Protein AF-A0A813B1H1-F1 (afdb_monomer_lite)

pLDDT: mean 76.37, std 16.42, range [35.47, 95.38]

Structure (mmCIF, N/CA/C/O backbone):
data_AF-A0A813B1H1-F1
#
_entry.id   AF-A0A813B1H1-F1
#
loop_
_atom_site.group_PDB
_atom_site.id
_atom_site.type_symbol
_atom_site.label_atom_id
_atom_site.label_alt_id
_atom_site.label_comp_id
_atom_site.label_asym_id
_atom_site.label_entity_id
_atom_site.label_seq_id
_atom_site.pdbx_PDB_ins_code
_atom_site.Cartn_x
_atom_site.Cartn_y
_atom_site.Cartn_z
_atom_site.occupancy
_atom_site.B_iso_or_equiv
_atom_site.auth_seq_id
_atom_site.auth_comp_id
_atom_site.auth_asym_id
_atom_site.auth_atom_id
_atom_site.pdbx_PDB_model_num
ATOM 1 N N . MET A 1 1 ? 14.647 -35.088 -33.564 1.00 48.22 1 MET A N 1
ATOM 2 C CA . MET A 1 1 ? 13.874 -34.406 -32.507 1.00 48.22 1 MET A CA 1
ATOM 3 C C . MET A 1 1 ? 12.419 -34.391 -32.937 1.00 48.22 1 MET A C 1
ATOM 5 O O . MET A 1 1 ? 12.088 -33.661 -33.860 1.00 48.22 1 MET A O 1
ATOM 9 N N . GLN A 1 2 ? 11.581 -35.258 -32.369 1.00 57.56 2 GLN A N 1
ATOM 10 C CA . GLN A 1 2 ? 10.130 -35.159 -32.552 1.00 57.56 2 GLN A CA 1
ATOM 11 C C . GLN A 1 2 ? 9.627 -34.031 -31.648 1.00 57.56 2 GLN A C 1
ATOM 13 O O . GLN A 1 2 ? 9.863 -34.068 -30.444 1.00 57.56 2 GLN A O 1
ATOM 18 N N . LEU A 1 3 ? 9.009 -33.009 -32.240 1.00 74.75 3 LEU A N 1
ATOM 19 C CA . LEU A 1 3 ? 8.309 -31.966 -31.496 1.00 74.75 3 LEU A CA 1
ATOM 20 C C . LEU A 1 3 ? 7.002 -32.551 -30.955 1.00 74.75 3 LEU A C 1
ATOM 22 O O . LEU A 1 3 ? 6.263 -33.198 -31.697 1.00 74.75 3 LEU A O 1
ATOM 26 N N . ASP A 1 4 ? 6.742 -32.336 -29.669 1.00 83.06 4 ASP A N 1
ATOM 27 C CA . ASP A 1 4 ? 5.490 -32.726 -29.028 1.00 83.06 4 ASP A CA 1
ATOM 28 C C . ASP A 1 4 ? 4.327 -31.929 -29.659 1.00 83.06 4 ASP A C 1
ATOM 30 O O . ASP A 1 4 ? 4.326 -30.697 -29.575 1.00 83.06 4 ASP A O 1
ATOM 34 N N . PRO A 1 5 ? 3.336 -32.581 -30.300 1.00 81.69 5 PRO A N 1
ATOM 35 C CA . PRO A 1 5 ? 2.227 -31.898 -30.970 1.00 81.69 5 PRO A CA 1
ATOM 36 C C . PRO A 1 5 ? 1.282 -31.173 -29.999 1.00 81.69 5 PRO A C 1
ATOM 38 O O . PRO A 1 5 ? 0.420 -30.407 -30.437 1.00 81.69 5 PRO A O 1
ATOM 41 N N . THR A 1 6 ? 1.412 -31.413 -28.691 1.00 87.31 6 THR A N 1
ATOM 42 C CA . THR A 1 6 ? 0.623 -30.731 -27.658 1.00 87.31 6 THR A CA 1
ATOM 43 C C . THR A 1 6 ? 1.228 -29.388 -27.243 1.00 87.31 6 THR A C 1
ATOM 45 O O . THR A 1 6 ? 0.506 -28.525 -26.737 1.00 87.31 6 THR A O 1
ATOM 48 N N . LEU A 1 7 ? 2.522 -29.167 -27.500 1.00 86.94 7 LEU A N 1
ATOM 49 C CA . LEU A 1 7 ? 3.207 -27.933 -27.142 1.00 86.94 7 LEU A CA 1
ATOM 50 C C . LEU A 1 7 ? 2.905 -26.849 -28.182 1.00 86.94 7 LEU A C 1
ATOM 52 O O . LEU A 1 7 ? 3.334 -26.915 -29.334 1.00 86.94 7 LEU A O 1
ATOM 56 N N . ARG A 1 8 ? 2.162 -25.825 -27.766 1.00 85.19 8 ARG A N 1
ATOM 57 C CA . ARG A 1 8 ? 1.866 -24.647 -28.589 1.00 85.19 8 ARG A CA 1
ATOM 58 C C . ARG A 1 8 ? 2.684 -23.460 -28.109 1.00 85.19 8 ARG A C 1
ATOM 60 O O . ARG A 1 8 ? 2.917 -23.302 -26.914 1.00 85.19 8 ARG A O 1
ATOM 67 N N . LEU A 1 9 ? 3.104 -22.619 -29.048 1.00 85.31 9 LEU A N 1
ATOM 68 C CA . LEU A 1 9 ? 3.851 -21.410 -28.733 1.00 85.31 9 LEU A CA 1
ATOM 69 C C . LEU A 1 9 ? 2.942 -20.393 -28.031 1.00 85.31 9 LEU A C 1
ATOM 71 O O . LEU A 1 9 ? 1.884 -20.033 -28.553 1.00 85.31 9 LEU A O 1
ATOM 75 N N . ASP A 1 10 ? 3.365 -19.917 -26.861 1.00 89.38 10 ASP A N 1
ATOM 76 C CA . ASP A 1 10 ? 2.660 -18.861 -26.139 1.00 89.38 10 ASP A CA 1
ATOM 77 C C . ASP A 1 10 ? 2.986 -17.493 -26.757 1.00 89.38 10 ASP A C 1
ATOM 79 O O . ASP A 1 10 ? 3.953 -16.810 -26.405 1.00 89.38 10 ASP A O 1
ATOM 83 N N . MET A 1 11 ? 2.151 -17.099 -27.719 1.00 90.06 11 MET A N 1
ATOM 84 C CA . MET A 1 11 ? 2.254 -15.805 -28.390 1.00 90.06 11 MET A CA 1
ATOM 85 C C . MET A 1 11 ? 2.062 -14.632 -27.423 1.00 90.06 11 MET A C 1
ATOM 87 O O . MET A 1 11 ? 2.654 -13.573 -27.638 1.00 90.06 11 MET A O 1
ATOM 91 N N . ALA A 1 12 ? 1.247 -14.791 -26.375 1.00 88.06 12 ALA A N 1
ATOM 92 C CA . ALA A 1 12 ? 1.003 -13.729 -25.405 1.00 88.06 12 ALA A CA 1
ATOM 93 C C . ALA A 1 12 ? 2.248 -13.498 -24.546 1.00 88.06 12 ALA A C 1
ATOM 95 O O . ALA A 1 12 ? 2.679 -12.355 -24.378 1.00 88.06 12 ALA A O 1
ATOM 96 N N . TRP A 1 13 ? 2.880 -14.579 -24.082 1.00 87.62 13 TRP A N 1
ATOM 97 C CA . TRP A 1 13 ? 4.150 -14.500 -23.370 1.00 87.62 13 TRP A CA 1
ATOM 98 C C . TRP A 1 13 ? 5.244 -13.875 -24.236 1.00 87.62 13 TRP A C 1
ATOM 100 O O . TRP A 1 13 ? 5.929 -12.967 -23.766 1.00 87.62 13 TRP A O 1
ATOM 110 N N . TYR A 1 14 ? 5.371 -14.300 -25.499 1.00 89.44 14 TYR A N 1
ATOM 111 C CA . TYR A 1 14 ? 6.386 -13.784 -26.421 1.00 89.44 14 TYR A CA 1
ATOM 112 C C . TYR A 1 14 ? 6.225 -12.282 -26.681 1.00 89.44 14 TYR A C 1
ATOM 114 O O . TYR A 1 14 ? 7.181 -11.520 -26.532 1.00 89.44 14 TYR A O 1
ATOM 122 N N . LYS A 1 15 ? 5.009 -11.826 -27.006 1.00 89.38 15 LYS A N 1
ATOM 123 C CA . LYS A 1 15 ? 4.742 -10.398 -27.221 1.00 89.38 15 LYS A CA 1
ATOM 124 C C . LYS A 1 15 ? 5.031 -9.573 -25.967 1.00 89.38 15 LYS A C 1
ATOM 126 O O . LYS A 1 15 ? 5.671 -8.530 -26.066 1.00 89.38 15 LYS A O 1
ATOM 131 N N . LYS A 1 16 ? 4.601 -10.062 -24.799 1.00 85.38 16 LYS A N 1
ATOM 132 C CA . LYS A 1 16 ? 4.768 -9.375 -23.514 1.00 85.38 16 LYS A CA 1
ATOM 133 C C . LYS A 1 16 ? 6.217 -9.288 -23.059 1.00 85.38 16 LYS A C 1
ATOM 135 O O . LYS A 1 16 ? 6.627 -8.234 -22.596 1.00 85.38 16 LYS A O 1
ATOM 140 N N . HIS A 1 17 ? 6.966 -10.381 -23.144 1.00 82.94 17 HIS A N 1
ATOM 141 C CA . HIS A 1 17 ? 8.300 -10.439 -22.557 1.00 82.94 17 HIS A CA 1
ATOM 142 C C . HIS A 1 17 ? 9.391 -10.110 -23.567 1.00 82.94 17 HIS A C 1
ATOM 144 O O . HIS A 1 17 ? 10.355 -9.481 -23.184 1.00 82.94 17 HIS A O 1
ATOM 150 N N . GLN A 1 18 ? 9.274 -10.487 -24.841 1.00 84.75 18 GLN A N 1
ATOM 151 C CA . GLN A 1 18 ? 10.369 -10.306 -25.805 1.00 84.75 18 GLN A CA 1
ATOM 152 C C . GLN A 1 18 ? 10.183 -9.063 -26.678 1.00 84.75 18 GLN A C 1
ATOM 154 O O . GLN A 1 18 ? 11.125 -8.309 -26.891 1.00 84.75 18 GLN A O 1
ATOM 159 N N . VAL A 1 19 ? 8.969 -8.832 -27.186 1.00 88.75 19 VAL A N 1
ATOM 160 C CA . VAL A 1 19 ? 8.722 -7.761 -28.168 1.00 88.75 19 VAL A CA 1
ATOM 161 C C . VAL A 1 19 ? 8.475 -6.414 -27.486 1.00 88.75 19 VAL A C 1
ATOM 163 O O . VAL A 1 19 ? 9.112 -5.421 -27.836 1.00 88.75 19 VAL A O 1
ATOM 166 N N . HIS A 1 20 ? 7.566 -6.373 -26.507 1.00 86.94 20 HIS A N 1
ATOM 167 C CA . HIS A 1 20 ? 7.132 -5.130 -25.862 1.00 86.94 20 HIS A CA 1
ATOM 168 C C . HIS A 1 20 ? 8.276 -4.357 -25.180 1.00 86.94 20 HIS A C 1
ATOM 170 O O . HIS A 1 20 ? 8.419 -3.181 -25.516 1.00 86.94 20 HIS A O 1
ATOM 176 N N . PRO A 1 21 ? 9.158 -4.961 -24.350 1.00 83.94 21 PRO A N 1
ATOM 177 C CA . PRO A 1 21 ? 10.202 -4.202 -23.649 1.00 83.94 21 PRO A CA 1
ATOM 178 C C . PRO A 1 21 ? 11.198 -3.533 -24.601 1.00 83.94 21 PRO A C 1
ATOM 180 O O . PRO A 1 21 ? 11.654 -2.416 -24.365 1.00 83.94 21 PRO A O 1
ATOM 183 N N . ILE A 1 22 ? 11.505 -4.186 -25.728 1.00 84.12 22 ILE A N 1
ATOM 184 C CA . ILE A 1 22 ? 12.425 -3.643 -26.732 1.00 84.12 22 ILE A CA 1
ATOM 185 C C . ILE A 1 22 ? 11.808 -2.417 -27.410 1.00 84.12 22 ILE A C 1
ATOM 187 O O . ILE A 1 22 ? 12.469 -1.384 -27.519 1.00 84.12 22 ILE A O 1
ATOM 191 N N . ILE A 1 23 ? 10.550 -2.522 -27.850 1.00 87.56 23 ILE A N 1
ATOM 192 C CA . ILE A 1 23 ? 9.843 -1.426 -28.525 1.00 87.56 23 ILE A CA 1
ATOM 193 C C . ILE A 1 23 ? 9.596 -0.269 -27.552 1.00 87.56 23 ILE A C 1
ATOM 195 O O . ILE A 1 23 ? 9.845 0.880 -27.909 1.00 87.56 23 ILE A O 1
ATOM 199 N N . ALA A 1 24 ? 9.165 -0.567 -26.323 1.00 84.50 24 ALA A N 1
ATOM 200 C CA . ALA A 1 24 ? 8.929 0.425 -25.278 1.00 84.50 24 ALA A CA 1
ATOM 201 C C . ALA A 1 24 ? 10.190 1.232 -24.961 1.00 84.50 24 ALA A C 1
ATOM 203 O O . ALA A 1 24 ? 10.125 2.453 -24.895 1.00 84.50 24 ALA A O 1
ATOM 204 N N . ARG A 1 25 ? 11.353 0.581 -24.875 1.00 79.88 25 ARG A N 1
ATOM 205 C CA . ARG A 1 25 ? 12.631 1.268 -24.652 1.00 79.88 25 ARG A CA 1
ATOM 206 C C . ARG A 1 25 ? 13.037 2.184 -25.808 1.00 79.88 25 ARG A C 1
ATOM 208 O O . ARG A 1 25 ? 13.549 3.270 -25.569 1.00 79.88 25 ARG A O 1
ATOM 215 N N . ILE A 1 26 ? 12.858 1.743 -27.055 1.00 84.19 26 ILE A N 1
ATOM 216 C CA . ILE A 1 26 ? 13.241 2.541 -28.233 1.00 84.19 26 ILE A CA 1
ATOM 217 C C . ILE A 1 26 ? 12.321 3.753 -28.377 1.00 84.19 26 ILE A C 1
ATOM 219 O O . ILE A 1 26 ? 12.781 4.842 -28.711 1.00 84.19 26 ILE A O 1
ATOM 223 N N . LEU A 1 27 ? 11.026 3.553 -28.142 1.00 84.50 27 LEU A N 1
ATOM 224 C CA . LEU A 1 27 ? 10.025 4.593 -28.328 1.00 84.50 27 LEU A CA 1
ATOM 225 C C . LEU A 1 27 ? 9.849 5.485 -27.101 1.00 84.50 27 LEU A C 1
ATOM 227 O O . LEU A 1 27 ? 9.410 6.605 -27.283 1.00 84.50 27 LEU A O 1
ATOM 231 N N . GLY A 1 28 ? 10.245 5.068 -25.895 1.00 77.06 28 GLY A N 1
ATOM 232 C CA . GLY A 1 28 ? 10.005 5.817 -24.652 1.00 77.06 28 GLY A CA 1
ATOM 233 C C . GLY A 1 28 ? 10.588 7.236 -24.609 1.00 77.06 28 GLY A C 1
ATOM 234 O O . GLY A 1 28 ? 10.130 8.056 -23.826 1.00 77.06 28 GLY A O 1
ATOM 235 N N . VAL A 1 29 ? 11.552 7.561 -25.477 1.00 77.94 29 VAL A N 1
ATOM 236 C CA . VAL A 1 29 ? 12.093 8.927 -25.634 1.00 77.94 29 VAL A CA 1
ATOM 237 C C . VAL A 1 29 ? 11.241 9.831 -26.539 1.00 77.94 29 VAL A C 1
ATOM 239 O O . VAL A 1 29 ? 11.532 11.017 -26.671 1.00 77.94 29 VAL A O 1
ATOM 242 N N . VAL A 1 30 ? 10.225 9.282 -27.207 1.00 82.69 30 VAL A N 1
ATOM 243 C CA . VAL A 1 30 ? 9.371 9.981 -28.172 1.00 82.69 30 VAL A CA 1
ATOM 244 C C . VAL A 1 30 ? 8.082 10.428 -27.489 1.00 82.69 30 VAL A C 1
ATOM 246 O O . VAL A 1 30 ? 7.296 9.609 -27.005 1.00 82.69 30 VAL A O 1
ATOM 249 N N . GLU A 1 31 ? 7.832 11.737 -27.505 1.00 79.81 31 GLU A N 1
ATOM 250 C CA . GLU A 1 31 ? 6.604 12.338 -26.981 1.00 79.81 31 GLU A CA 1
ATOM 251 C C . GLU A 1 31 ? 5.343 11.708 -27.594 1.00 79.81 31 GLU A C 1
ATOM 253 O O . GLU A 1 31 ? 5.270 11.419 -28.790 1.00 79.81 31 GLU A O 1
ATOM 258 N N . GLY A 1 32 ? 4.324 11.484 -26.762 1.00 78.00 32 GLY A N 1
ATOM 259 C CA . GLY A 1 32 ? 3.058 10.880 -27.188 1.00 78.00 32 GLY A CA 1
ATOM 260 C C . GLY A 1 32 ? 3.093 9.357 -27.352 1.00 78.00 32 GLY A C 1
ATOM 261 O O . GLY A 1 32 ? 2.071 8.760 -27.701 1.00 78.00 32 GLY A O 1
ATOM 262 N N . THR A 1 33 ? 4.222 8.704 -27.064 1.00 81.50 33 THR A N 1
ATOM 263 C CA . THR A 1 33 ? 4.273 7.248 -26.907 1.00 81.50 33 THR A CA 1
ATOM 264 C C . THR A 1 33 ? 4.243 6.870 -25.430 1.00 81.50 33 THR A C 1
ATOM 266 O O . THR A 1 33 ? 4.896 7.487 -24.598 1.00 81.50 33 THR A O 1
ATOM 269 N N . SER A 1 34 ? 3.440 5.862 -25.089 1.00 82.62 34 SER A N 1
ATOM 270 C CA . SER A 1 34 ? 3.388 5.296 -23.742 1.00 82.62 34 SER A CA 1
ATOM 271 C C . SER A 1 34 ? 3.444 3.770 -23.819 1.00 82.62 34 SER A C 1
ATOM 273 O O . SER A 1 34 ? 2.936 3.187 -24.786 1.00 82.62 34 SER A O 1
ATOM 275 N N . PRO A 1 35 ? 4.007 3.077 -22.816 1.00 82.00 35 PRO A N 1
ATOM 276 C CA . PRO A 1 35 ? 4.037 1.613 -22.792 1.00 82.00 35 PRO A CA 1
ATOM 277 C C . PRO A 1 35 ? 2.648 0.970 -22.894 1.00 82.00 35 PRO A C 1
ATOM 279 O O . PRO A 1 35 ? 2.505 -0.084 -23.518 1.00 82.00 35 PRO A O 1
ATOM 282 N N . GLY A 1 36 ? 1.614 1.635 -22.363 1.00 85.75 36 GLY A N 1
ATOM 283 C CA . GLY A 1 36 ? 0.213 1.252 -22.551 1.00 85.75 36 GLY A CA 1
ATOM 284 C C . GLY A 1 36 ? -0.229 1.348 -24.014 1.00 85.75 36 GLY A C 1
ATOM 285 O O . GLY A 1 36 ? -0.769 0.384 -24.550 1.00 85.75 36 GLY A O 1
ATOM 286 N N . ARG A 1 37 ? 0.085 2.453 -24.703 1.00 86.50 37 ARG A N 1
ATOM 287 C CA . ARG A 1 37 ? -0.230 2.626 -26.131 1.00 86.50 37 ARG A CA 1
ATOM 288 C C . ARG A 1 37 ? 0.491 1.608 -27.015 1.00 86.50 37 ARG A C 1
ATOM 290 O O . ARG A 1 37 ? -0.084 1.090 -27.966 1.00 86.50 37 ARG A O 1
ATOM 297 N N . ILE A 1 38 ? 1.738 1.283 -26.684 1.00 88.44 38 ILE A N 1
ATOM 298 C CA . ILE A 1 38 ? 2.515 0.250 -27.383 1.00 88.44 38 ILE A CA 1
ATOM 299 C C . ILE A 1 38 ? 1.881 -1.133 -27.171 1.00 88.44 38 ILE A C 1
ATOM 301 O O . ILE A 1 38 ? 1.792 -1.917 -28.116 1.00 88.44 38 ILE A O 1
ATOM 305 N N . ALA A 1 39 ? 1.387 -1.428 -25.965 1.00 88.94 39 ALA A N 1
ATOM 306 C CA . ALA A 1 39 ? 0.671 -2.670 -25.685 1.00 88.94 39 ALA A CA 1
ATOM 307 C C . ALA A 1 39 ? -0.645 -2.779 -26.476 1.00 88.94 39 ALA A C 1
ATOM 309 O O . ALA A 1 39 ? -0.909 -3.840 -27.046 1.00 88.94 39 ALA A O 1
ATOM 310 N N . GLU A 1 40 ? -1.411 -1.689 -26.601 1.00 89.94 40 GLU A N 1
ATOM 311 C CA . GLU A 1 40 ? -2.600 -1.644 -27.471 1.00 89.94 40 GLU A CA 1
ATOM 312 C C . GLU A 1 40 ? -2.243 -1.996 -28.918 1.00 89.94 40 GLU A C 1
ATOM 314 O O . GLU A 1 40 ? -2.888 -2.850 -29.527 1.00 89.94 40 GLU A O 1
ATOM 319 N N . CYS A 1 41 ? -1.168 -1.405 -29.450 1.00 89.00 41 CYS A N 1
ATOM 320 C CA . CYS A 1 41 ? -0.686 -1.681 -30.805 1.00 89.00 41 CYS A CA 1
ATOM 321 C C . CYS A 1 41 ? -0.261 -3.148 -31.009 1.00 89.00 41 CYS A C 1
ATOM 323 O O . CYS A 1 41 ? -0.358 -3.667 -32.120 1.00 89.00 41 CYS A O 1
ATOM 325 N N . LEU A 1 42 ? 0.183 -3.842 -29.955 1.00 88.88 42 LEU A N 1
ATOM 326 C CA . LEU A 1 42 ? 0.530 -5.271 -29.995 1.00 88.88 42 LEU A CA 1
ATOM 327 C C . LEU A 1 42 ? -0.685 -6.203 -29.793 1.00 88.88 42 LEU A C 1
ATOM 329 O O . LEU A 1 42 ? -0.548 -7.433 -29.903 1.00 88.88 42 LEU A O 1
ATOM 333 N N . GLY A 1 43 ? -1.869 -5.633 -29.541 1.00 88.25 43 GLY A N 1
ATOM 334 C CA . GLY A 1 43 ? -3.114 -6.348 -29.258 1.00 88.25 43 GLY A CA 1
ATOM 335 C C . GLY A 1 43 ? -3.178 -6.912 -27.837 1.00 88.25 43 GLY A C 1
ATOM 336 O O . GLY A 1 43 ? -3.722 -7.995 -27.633 1.00 88.25 43 GLY A O 1
ATOM 337 N N . MET A 1 44 ? -2.556 -6.228 -26.876 1.00 87.25 44 MET A N 1
ATOM 338 C CA . MET A 1 44 ? -2.505 -6.590 -25.458 1.00 87.25 44 MET A CA 1
ATOM 339 C C . MET A 1 44 ? -3.259 -5.557 -24.609 1.00 87.25 44 MET A C 1
ATOM 341 O O . MET A 1 44 ? -3.534 -4.450 -25.064 1.00 87.25 44 MET A O 1
ATOM 345 N N . ASP A 1 45 ? -3.597 -5.914 -23.369 1.00 84.88 45 ASP A N 1
ATOM 346 C CA . ASP A 1 45 ? -4.336 -5.026 -22.466 1.00 84.88 45 ASP A CA 1
ATOM 347 C C . ASP A 1 45 ? -3.461 -3.866 -21.966 1.00 84.88 45 ASP A C 1
ATOM 349 O O . ASP A 1 45 ? -2.558 -4.068 -21.149 1.00 84.88 45 ASP A O 1
ATOM 353 N N . ALA A 1 46 ? -3.764 -2.651 -22.427 1.00 83.12 46 ALA A N 1
ATOM 354 C CA . ALA A 1 46 ? -3.054 -1.415 -22.102 1.00 83.12 46 ALA A CA 1
ATOM 355 C C . ALA A 1 46 ? -2.907 -1.182 -20.593 1.00 83.12 46 ALA A C 1
ATOM 357 O O . ALA A 1 46 ? -1.854 -0.733 -20.130 1.00 83.12 46 ALA A O 1
ATOM 358 N N . ALA A 1 47 ? -3.945 -1.521 -19.820 1.00 79.69 47 ALA A N 1
ATOM 359 C CA . ALA A 1 47 ? -3.996 -1.259 -18.385 1.00 79.69 47 ALA A CA 1
ATOM 360 C C . ALA A 1 47 ? -2.884 -2.001 -17.631 1.00 79.69 47 ALA A C 1
ATOM 362 O O . ALA A 1 47 ? -2.299 -1.467 -16.689 1.00 79.69 47 ALA A O 1
ATOM 363 N N . THR A 1 48 ? -2.534 -3.204 -18.094 1.00 73.50 48 THR A N 1
ATOM 364 C CA . THR A 1 48 ? -1.484 -4.024 -17.475 1.00 73.50 48 THR A CA 1
ATOM 365 C C . THR A 1 48 ? -0.070 -3.486 -17.701 1.00 73.50 48 THR A C 1
ATOM 367 O O . THR A 1 48 ? 0.827 -3.830 -16.936 1.00 73.50 48 THR A O 1
ATOM 370 N N . PHE A 1 49 ? 0.135 -2.627 -18.707 1.00 73.50 49 PHE A N 1
ATOM 371 C CA . PHE A 1 49 ? 1.440 -2.034 -19.039 1.00 73.50 49 PHE A CA 1
ATOM 372 C C . PHE A 1 49 ? 1.576 -0.589 -18.565 1.00 73.50 49 PHE A C 1
ATOM 374 O O . PHE A 1 49 ? 2.691 -0.129 -18.347 1.00 73.50 49 PHE A O 1
ATOM 381 N N . ALA A 1 50 ? 0.461 0.110 -18.343 1.00 65.69 50 ALA A N 1
ATOM 382 C CA . ALA A 1 50 ? 0.463 1.445 -17.752 1.00 65.69 50 ALA A CA 1
ATOM 383 C C . ALA A 1 50 ? 0.908 1.441 -16.274 1.00 65.69 50 ALA A C 1
ATOM 385 O O . ALA A 1 50 ? 1.544 2.387 -15.822 1.00 65.69 50 ALA A O 1
ATOM 386 N N . GLN A 1 51 ? 0.611 0.371 -15.525 1.00 53.22 51 GLN A N 1
ATOM 387 C CA . GLN A 1 51 ? 0.955 0.265 -14.097 1.00 53.22 51 GLN A CA 1
ATOM 388 C C . GLN A 1 51 ? 2.437 -0.032 -13.832 1.00 53.22 51 GLN A C 1
ATOM 390 O O . GLN A 1 51 ? 2.956 0.358 -12.792 1.00 53.22 51 GLN A O 1
ATOM 395 N N . VAL A 1 52 ? 3.121 -0.711 -14.758 1.00 51.47 52 VAL A N 1
ATOM 396 C CA . VAL A 1 52 ? 4.536 -1.102 -14.597 1.00 51.47 52 VAL A CA 1
ATOM 397 C C . VAL A 1 52 ? 5.452 0.128 -14.586 1.00 51.47 52 VAL A C 1
ATOM 399 O O . VAL A 1 52 ? 6.410 0.182 -13.826 1.00 51.47 52 VAL A O 1
ATOM 402 N N . VAL A 1 53 ? 5.081 1.162 -15.343 1.00 49.84 53 VAL A N 1
ATOM 403 C CA . VAL A 1 53 ? 5.825 2.423 -15.463 1.00 49.84 53 VAL A CA 1
ATOM 404 C C . VAL A 1 53 ? 5.864 3.215 -14.156 1.00 49.84 53 VAL A C 1
ATOM 406 O O . VAL A 1 53 ? 6.901 3.772 -13.809 1.00 49.84 53 VAL A O 1
ATOM 409 N N . GLN A 1 54 ? 4.775 3.202 -13.377 1.00 44.09 54 GLN A N 1
ATOM 410 C CA . GLN A 1 54 ? 4.679 3.970 -12.125 1.00 44.09 54 GLN A CA 1
ATOM 411 C C . GLN A 1 54 ? 5.688 3.535 -11.049 1.00 44.09 54 GLN A C 1
ATOM 413 O O . GLN A 1 54 ? 5.859 4.239 -10.057 1.00 44.09 54 GLN A O 1
ATOM 418 N N . HIS A 1 55 ? 6.329 2.376 -11.221 1.00 44.53 55 HIS A N 1
ATOM 419 C CA . HIS A 1 55 ? 7.327 1.842 -10.299 1.00 44.53 55 HIS A CA 1
ATOM 420 C C . HIS A 1 55 ? 8.770 1.914 -10.831 1.00 44.53 55 HIS A C 1
ATOM 422 O O . HIS A 1 55 ? 9.686 1.660 -10.051 1.00 44.53 55 HIS A O 1
ATOM 428 N N . GLU A 1 56 ? 8.9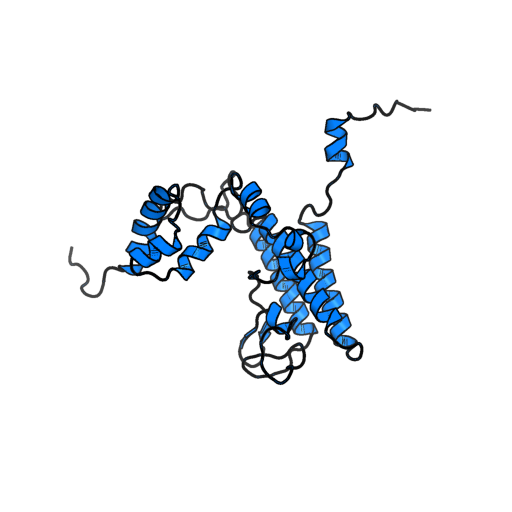89 2.208 -12.120 1.00 44.38 56 GLU A N 1
ATOM 429 C CA . GLU A 1 56 ? 10.271 1.940 -12.800 1.00 44.38 56 GLU A CA 1
ATOM 430 C C . GLU A 1 56 ? 10.940 3.166 -13.455 1.00 44.38 56 GLU A C 1
ATOM 432 O O . GLU A 1 56 ? 12.125 3.093 -13.787 1.00 44.38 56 GLU A O 1
ATOM 437 N N . GLU A 1 57 ? 10.257 4.304 -13.621 1.00 41.38 57 GLU A N 1
ATOM 438 C CA . GLU A 1 57 ? 10.865 5.479 -14.263 1.00 41.38 57 GLU A CA 1
ATOM 439 C C . GLU A 1 57 ? 11.672 6.351 -13.284 1.00 41.38 57 GLU A C 1
ATOM 441 O O . GLU A 1 57 ? 11.156 7.183 -12.548 1.00 41.38 57 GLU A O 1
ATOM 446 N N . GLY A 1 58 ? 12.986 6.110 -13.321 1.00 38.56 58 GLY A N 1
ATOM 447 C CA . GLY A 1 58 ? 14.110 6.979 -12.966 1.00 38.56 58 GLY A CA 1
ATOM 448 C C . GLY A 1 58 ? 13.830 8.342 -12.318 1.00 38.56 58 GLY A C 1
ATOM 449 O O . GLY A 1 58 ? 13.336 9.287 -12.931 1.00 38.56 58 GLY A O 1
ATOM 450 N N . GLU A 1 59 ? 14.388 8.474 -11.120 1.00 42.53 59 GLU A N 1
ATOM 451 C CA . GLU A 1 59 ? 14.388 9.603 -10.181 1.00 42.53 59 GLU A CA 1
ATOM 452 C C . GLU A 1 59 ? 14.914 10.958 -10.728 1.00 42.53 59 GLU A C 1
ATOM 454 O O . GLU A 1 59 ? 14.969 11.943 -9.995 1.00 42.53 59 GLU A O 1
ATOM 459 N N . GLY A 1 60 ? 15.310 11.045 -12.003 1.00 35.47 60 GLY A N 1
ATOM 460 C CA . GLY A 1 60 ? 15.937 12.235 -12.595 1.00 35.47 60 GLY A CA 1
ATOM 461 C C . GLY A 1 60 ? 14.979 13.213 -13.283 1.00 35.47 60 GLY A C 1
ATOM 462 O O . GLY A 1 60 ? 15.181 14.422 -13.186 1.00 35.47 60 GLY A O 1
ATOM 463 N N . LEU A 1 61 ? 13.937 12.716 -13.961 1.00 40.03 61 LEU A N 1
ATOM 464 C CA . LEU A 1 61 ? 12.909 13.560 -14.597 1.00 40.03 61 LEU A CA 1
ATOM 465 C C . LEU A 1 61 ? 11.590 13.555 -13.812 1.00 40.03 61 LEU A C 1
ATOM 467 O O . LEU A 1 61 ? 10.888 14.565 -13.801 1.00 40.03 61 LEU A O 1
ATOM 471 N N . ASP A 1 62 ? 11.287 12.465 -13.102 1.00 45.22 62 ASP A N 1
ATOM 472 C CA . ASP A 1 62 ? 10.033 12.321 -12.357 1.00 45.22 62 ASP A CA 1
ATOM 473 C C . ASP A 1 62 ? 10.012 13.153 -11.062 1.00 45.22 62 ASP A C 1
ATOM 475 O O . ASP A 1 62 ? 8.953 13.566 -10.610 1.00 45.22 62 ASP A O 1
ATOM 479 N N . PHE A 1 63 ? 11.164 13.529 -10.489 1.00 42.16 63 PHE A N 1
ATOM 480 C CA . PHE A 1 63 ? 11.177 14.449 -9.340 1.00 42.16 63 PHE A CA 1
ATOM 481 C C . PHE A 1 63 ? 10.616 15.833 -9.704 1.00 42.16 63 PHE A C 1
ATOM 483 O O . PHE A 1 63 ? 9.868 16.422 -8.930 1.00 42.16 63 PHE A O 1
ATOM 490 N N . LEU A 1 64 ? 10.948 16.352 -10.889 1.00 38.56 64 LEU A N 1
ATOM 491 C CA . LEU A 1 64 ? 10.413 17.625 -11.377 1.00 38.56 64 LEU A CA 1
ATOM 492 C C . LEU A 1 64 ? 9.029 17.435 -12.009 1.00 38.56 64 LEU A C 1
ATOM 494 O O . LEU A 1 64 ? 8.145 18.238 -11.733 1.00 38.56 64 LEU A O 1
ATOM 498 N N . SER A 1 65 ? 8.799 16.352 -12.761 1.00 43.22 65 SER A N 1
ATOM 499 C CA . SER A 1 65 ? 7.494 16.063 -13.377 1.00 43.22 65 SER A CA 1
ATOM 500 C C . SER A 1 65 ? 6.404 15.778 -12.340 1.00 43.22 65 SER A C 1
ATOM 502 O O . SER A 1 65 ? 5.327 16.349 -12.432 1.00 43.22 65 SER A O 1
ATOM 504 N N . GLN A 1 66 ? 6.680 15.014 -11.279 1.00 46.31 66 GLN A N 1
ATOM 505 C CA . GLN A 1 66 ? 5.729 14.768 -10.188 1.00 46.31 66 GLN A CA 1
ATOM 506 C C . GLN A 1 66 ? 5.425 16.031 -9.364 1.00 46.31 66 GLN A C 1
ATOM 508 O O . GLN A 1 66 ? 4.356 16.113 -8.767 1.00 46.31 66 GLN A O 1
ATOM 513 N N . TYR A 1 67 ? 6.316 17.029 -9.340 1.00 47.38 67 TYR A N 1
ATOM 514 C CA . TYR A 1 67 ? 6.036 18.347 -8.751 1.00 47.38 67 TYR A CA 1
ATOM 515 C C . TYR A 1 67 ? 5.344 19.316 -9.724 1.00 47.38 67 TYR A C 1
ATOM 517 O O . TYR A 1 67 ? 4.659 20.227 -9.266 1.00 47.38 67 TYR A O 1
ATOM 525 N N . MET A 1 68 ? 5.517 19.136 -11.037 1.00 42.41 68 MET A N 1
ATOM 526 C CA . MET A 1 68 ? 4.915 19.978 -12.079 1.00 42.41 68 MET A CA 1
ATOM 527 C C . MET A 1 68 ? 3.503 19.505 -12.476 1.00 42.41 68 MET A C 1
ATOM 529 O O . MET A 1 68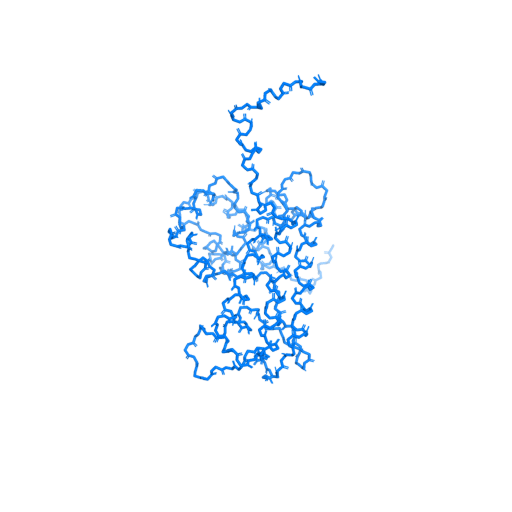 ? 2.660 20.351 -12.758 1.00 42.41 68 MET A O 1
ATOM 533 N N . ASP A 1 69 ? 3.226 18.194 -12.428 1.00 47.25 69 ASP A N 1
ATOM 534 C CA . ASP A 1 69 ? 1.901 17.579 -12.653 1.00 47.25 69 ASP A CA 1
ATOM 535 C C . ASP A 1 69 ? 1.075 17.409 -11.366 1.00 47.25 69 ASP A C 1
ATOM 537 O O . ASP A 1 69 ? -0.126 17.121 -11.419 1.00 47.25 69 ASP A O 1
ATOM 541 N N . ALA A 1 70 ? 1.679 17.579 -10.185 1.00 55.47 70 ALA A N 1
ATOM 542 C CA . ALA A 1 70 ? 0.907 17.666 -8.955 1.00 55.47 70 ALA A CA 1
ATOM 543 C C . ALA A 1 70 ? 0.152 18.996 -8.941 1.00 55.47 70 ALA A C 1
ATOM 545 O O . ALA A 1 70 ? 0.761 20.061 -8.848 1.00 55.47 70 ALA A O 1
ATOM 546 N N . ASP A 1 71 ? -1.183 18.927 -8.963 1.00 64.12 71 ASP A N 1
ATOM 547 C CA . ASP A 1 71 ? -2.033 20.027 -8.505 1.00 64.12 71 ASP A CA 1
ATOM 548 C C . ASP A 1 71 ? -1.413 20.577 -7.206 1.00 64.12 71 ASP A C 1
ATOM 550 O O . ASP A 1 71 ? -1.285 19.813 -6.241 1.00 64.12 71 ASP A O 1
ATOM 554 N N . PRO A 1 72 ? -0.988 21.855 -7.146 1.00 73.38 72 PRO A N 1
ATOM 555 C CA . PRO A 1 72 ? -0.391 22.427 -5.944 1.00 73.38 72 PRO A CA 1
ATOM 556 C C . PRO A 1 72 ? -1.270 22.205 -4.711 1.00 73.38 72 PRO A C 1
ATOM 558 O O . PRO A 1 72 ? -0.763 22.057 -3.600 1.00 73.38 72 PRO A O 1
ATOM 561 N N . ASN A 1 73 ? -2.588 22.087 -4.898 1.00 75.94 73 ASN A N 1
ATOM 562 C CA . ASN A 1 73 ? -3.511 21.757 -3.823 1.00 75.94 73 ASN A CA 1
ATOM 563 C C . ASN A 1 73 ? -3.305 20.342 -3.266 1.00 75.94 73 ASN A C 1
ATOM 565 O O . ASN A 1 73 ? -3.473 20.153 -2.068 1.00 75.94 73 ASN A O 1
ATOM 569 N N . ALA A 1 74 ? -2.868 19.357 -4.054 1.00 74.81 74 ALA A N 1
ATOM 570 C CA . ALA A 1 74 ? -2.537 18.008 -3.580 1.00 74.81 74 ALA A CA 1
ATOM 571 C C . ALA A 1 74 ? -1.279 17.970 -2.682 1.00 74.81 74 ALA A C 1
ATOM 573 O O . ALA A 1 74 ? -1.086 17.033 -1.894 1.00 74.81 74 ALA A O 1
ATOM 574 N N . LEU A 1 75 ? -0.425 19.001 -2.731 1.00 74.00 75 LEU A N 1
ATOM 575 C CA . LEU A 1 75 ? 0.661 19.160 -1.760 1.00 74.00 75 LEU A CA 1
ATOM 576 C C . LEU A 1 75 ? 0.128 19.556 -0.378 1.00 74.00 75 LEU A C 1
ATOM 578 O O . LEU A 1 75 ? 0.682 19.108 0.626 1.00 74.00 75 LEU A O 1
ATOM 582 N N . PHE A 1 76 ? -0.961 20.318 -0.302 1.00 75.19 76 PHE A N 1
ATOM 583 C CA . PHE A 1 76 ? -1.515 20.805 0.966 1.00 75.19 76 PHE A CA 1
ATOM 584 C C . PHE A 1 76 ? -2.694 19.967 1.477 1.00 75.19 76 PHE A C 1
ATOM 586 O O . PHE A 1 76 ? -2.853 19.799 2.686 1.00 75.19 76 PHE A O 1
ATOM 593 N N . ASP A 1 77 ? -3.476 19.380 0.575 1.00 81.00 77 ASP A N 1
ATOM 594 C CA . ASP A 1 77 ? -4.658 18.585 0.879 1.00 81.00 77 ASP A CA 1
ATOM 595 C C . ASP A 1 77 ? -4.391 17.089 0.669 1.00 81.00 77 ASP A C 1
ATOM 597 O O . ASP A 1 77 ? -4.243 16.585 -0.449 1.00 81.00 77 ASP A O 1
ATOM 601 N N . ARG A 1 78 ? -4.367 16.350 1.783 1.00 81.88 78 ARG A N 1
ATOM 602 C CA . ARG A 1 78 ? -4.176 14.893 1.791 1.00 81.88 78 ARG A CA 1
ATOM 603 C C . ARG A 1 78 ? -5.318 14.154 1.094 1.00 81.88 78 ARG A C 1
ATOM 605 O O . ARG A 1 78 ? -5.075 13.092 0.526 1.00 81.88 78 ARG A O 1
ATOM 612 N N . SER A 1 79 ? -6.535 14.693 1.124 1.00 80.94 79 SER A N 1
ATOM 613 C CA . SER A 1 79 ? -7.696 14.061 0.499 1.00 80.94 79 SER A CA 1
ATOM 614 C C . SER A 1 79 ? -7.583 14.078 -1.028 1.00 80.94 79 SER A C 1
ATOM 616 O O . SER A 1 79 ? -7.838 13.059 -1.670 1.00 80.94 79 SER A O 1
ATOM 618 N N . LEU A 1 80 ? -7.098 15.189 -1.597 1.00 81.25 80 LEU A N 1
ATOM 619 C CA . LEU A 1 80 ? -6.780 15.311 -3.020 1.00 81.25 80 LEU A CA 1
ATOM 620 C C . LEU A 1 80 ? -5.561 14.464 -3.385 1.00 81.25 80 LEU A C 1
ATOM 622 O O . LEU A 1 80 ? -5.623 13.703 -4.350 1.00 81.25 80 LEU A O 1
ATOM 626 N N . ARG A 1 81 ? -4.501 14.511 -2.565 1.00 83.81 81 ARG A N 1
ATOM 627 C CA . ARG A 1 81 ? -3.280 13.712 -2.760 1.00 83.81 81 ARG A CA 1
ATOM 628 C C . ARG A 1 81 ? -3.559 12.220 -2.908 1.00 83.81 81 ARG A C 1
ATOM 630 O O . ARG A 1 81 ? -2.943 11.552 -3.730 1.00 83.81 81 ARG A O 1
ATOM 637 N N . TYR A 1 82 ? -4.467 11.694 -2.090 1.00 85.44 82 TYR A N 1
ATOM 638 C CA . TYR A 1 82 ? -4.751 10.264 -2.016 1.00 85.44 82 TYR A CA 1
ATOM 639 C C . TYR A 1 82 ? -6.036 9.840 -2.733 1.00 85.44 82 TYR A C 1
ATOM 641 O O . TYR A 1 82 ? -6.471 8.697 -2.586 1.00 85.44 82 TYR A O 1
ATOM 649 N N . LYS A 1 83 ? -6.645 10.722 -3.533 1.00 82.19 83 LYS A N 1
ATOM 650 C CA . LYS A 1 83 ? -7.907 10.442 -4.233 1.00 82.19 83 LYS A CA 1
ATOM 651 C C . LYS A 1 83 ? -7.796 9.266 -5.208 1.00 82.19 83 LYS A C 1
ATOM 653 O O . LYS A 1 83 ? -8.686 8.420 -5.248 1.00 82.19 83 LYS A O 1
ATOM 658 N N . SER A 1 84 ? -6.709 9.216 -5.976 1.00 78.75 84 SER A N 1
ATOM 659 C CA . SER A 1 84 ? -6.405 8.178 -6.973 1.00 78.75 84 SER A CA 1
ATOM 660 C C . SER A 1 84 ? -5.330 7.188 -6.507 1.00 78.75 84 SER A C 1
ATOM 662 O O . SER A 1 84 ? -4.840 6.396 -7.307 1.00 78.75 84 SER A O 1
ATOM 664 N N . PHE A 1 85 ? -4.955 7.212 -5.224 1.00 84.50 85 PHE A N 1
ATOM 665 C CA . PHE A 1 85 ? -3.908 6.338 -4.703 1.00 84.50 85 PHE A CA 1
ATOM 666 C C . PHE A 1 85 ? -4.407 4.894 -4.567 1.00 84.50 85 PHE A C 1
ATOM 668 O O . PHE A 1 85 ? -5.369 4.622 -3.845 1.00 84.50 85 PHE A O 1
ATOM 675 N N . SER A 1 86 ? -3.731 3.961 -5.237 1.00 82.25 86 SER A N 1
ATOM 676 C CA . SER A 1 86 ? -3.970 2.524 -5.109 1.00 82.25 86 SER A CA 1
ATOM 677 C C . SER A 1 86 ? -2.980 1.913 -4.123 1.00 82.25 86 SER A C 1
ATOM 679 O O . SER A 1 86 ? -1.789 1.844 -4.411 1.00 82.25 86 SER A O 1
ATOM 681 N N . SER A 1 87 ? -3.477 1.446 -2.978 1.00 87.94 87 SER A N 1
ATOM 682 C CA . SER A 1 87 ? -2.630 0.782 -1.983 1.00 87.94 87 SER A CA 1
ATOM 683 C C . SER A 1 87 ? -2.246 -0.637 -2.403 1.00 87.94 87 SER A C 1
ATOM 685 O O . SER A 1 87 ? -3.080 -1.390 -2.908 1.00 87.94 87 SER A O 1
ATOM 687 N N . ILE A 1 88 ? -0.999 -1.012 -2.116 1.00 88.38 88 ILE A N 1
ATOM 688 C CA . ILE A 1 88 ? -0.432 -2.360 -2.284 1.00 88.38 88 ILE A CA 1
ATOM 689 C C . ILE A 1 88 ? -0.959 -3.329 -1.204 1.00 88.38 88 ILE A C 1
ATOM 691 O O . ILE A 1 88 ? -0.826 -4.548 -1.318 1.00 88.38 88 ILE A O 1
ATOM 695 N N . LEU A 1 89 ? -1.572 -2.817 -0.132 1.00 90.00 89 LEU A N 1
ATOM 696 C CA . LEU A 1 89 ? -2.108 -3.645 0.947 1.00 90.00 89 LEU A CA 1
ATOM 697 C C . LEU A 1 89 ? -3.367 -4.401 0.489 1.00 90.00 89 LEU A C 1
ATOM 699 O O . LEU A 1 89 ? -4.388 -3.790 0.176 1.00 90.00 89 LEU A O 1
ATOM 703 N N . ASP A 1 90 ? -3.324 -5.736 0.565 1.00 86.44 90 ASP A N 1
ATOM 704 C CA . ASP A 1 90 ? -4.389 -6.647 0.109 1.00 86.44 90 ASP A CA 1
ATOM 705 C C . ASP A 1 90 ? -5.802 -6.299 0.623 1.00 86.44 90 ASP A C 1
ATOM 707 O O . ASP A 1 90 ? -6.792 -6.579 -0.049 1.00 86.44 90 ASP A O 1
ATOM 711 N N . GLY A 1 91 ? -5.931 -5.723 1.826 1.00 89.62 91 GLY A N 1
ATOM 712 C CA . GLY A 1 91 ? -7.227 -5.481 2.471 1.00 89.62 91 GLY A CA 1
ATOM 713 C C . GLY A 1 91 ? -7.620 -6.550 3.493 1.00 89.62 91 GLY A C 1
ATOM 714 O O . GLY A 1 91 ? -6.846 -7.444 3.831 1.00 89.62 91 GLY A O 1
ATOM 715 N N . VAL A 1 92 ? -8.841 -6.483 4.021 1.00 91.69 92 VAL A N 1
ATOM 716 C CA . VAL A 1 92 ? -9.331 -7.432 5.031 1.00 91.69 92 VAL A CA 1
ATOM 717 C C . VAL A 1 92 ? -9.922 -8.672 4.385 1.00 91.69 92 VAL A C 1
ATOM 719 O O . VAL A 1 92 ? -10.911 -8.600 3.657 1.00 91.69 92 VAL A O 1
ATOM 722 N N . LYS A 1 93 ? -9.378 -9.835 4.743 1.00 92.19 93 LYS A N 1
ATOM 723 C CA . LYS A 1 93 ? -9.946 -11.147 4.424 1.00 92.19 93 LYS A CA 1
ATOM 724 C C . LYS A 1 93 ? -11.101 -11.457 5.369 1.00 92.19 93 LYS A C 1
ATOM 726 O O . LYS A 1 93 ? -10.934 -11.477 6.596 1.00 92.19 93 LYS A O 1
ATOM 731 N N . CYS A 1 94 ? -12.277 -11.712 4.804 1.00 90.94 94 CYS A N 1
ATOM 732 C CA . CYS A 1 94 ? -13.452 -12.104 5.567 1.00 90.94 94 CYS A CA 1
ATOM 733 C C . CYS A 1 94 ? -13.345 -13.562 6.029 1.00 90.94 94 CYS A C 1
ATOM 735 O O . CYS A 1 94 ? -13.097 -14.459 5.230 1.00 90.94 94 CYS A O 1
ATOM 737 N N . LYS A 1 95 ? -13.618 -13.824 7.312 1.00 87.25 95 LYS A N 1
ATOM 738 C CA . LYS A 1 95 ? -13.608 -15.191 7.859 1.00 87.25 95 LYS A CA 1
ATOM 739 C C . LYS A 1 95 ? -14.751 -16.077 7.350 1.00 87.25 95 LYS A C 1
ATOM 741 O O . LYS A 1 95 ? -14.601 -17.289 7.378 1.00 87.25 95 LYS A O 1
ATOM 746 N N . LYS A 1 96 ? -15.887 -15.498 6.936 1.00 87.81 96 LYS A N 1
ATOM 747 C CA . LYS A 1 96 ? -17.069 -16.274 6.516 1.00 87.81 96 LYS A CA 1
ATOM 748 C C . LYS A 1 96 ? -17.003 -16.720 5.055 1.00 87.81 96 LYS A C 1
ATOM 750 O O . LYS A 1 96 ? -17.302 -17.869 4.775 1.00 87.81 96 LYS A O 1
ATOM 755 N N . CYS A 1 97 ? -16.624 -15.826 4.138 1.00 89.06 97 CYS A N 1
ATOM 756 C CA . CYS A 1 97 ? -16.604 -16.120 2.698 1.00 89.06 97 CYS A CA 1
ATOM 757 C C . CYS A 1 97 ? -15.199 -16.184 2.080 1.00 89.06 97 CYS A C 1
ATOM 759 O O . CYS A 1 97 ? -15.079 -16.477 0.898 1.00 89.06 97 CYS A O 1
ATOM 761 N N . GLY A 1 98 ? -14.140 -15.847 2.823 1.00 87.69 98 GLY A N 1
ATOM 762 C CA . GLY A 1 98 ? -12.770 -15.787 2.298 1.00 87.69 98 GLY A CA 1
ATOM 763 C C . GLY A 1 98 ? -12.476 -14.593 1.380 1.00 87.69 98 GLY A C 1
ATOM 764 O O . GLY A 1 98 ? -11.311 -14.324 1.104 1.00 87.69 98 GLY A O 1
ATOM 765 N N . GLY A 1 99 ? -13.497 -13.845 0.948 1.00 87.06 99 GLY A N 1
ATOM 766 C CA . GLY A 1 99 ? -13.333 -12.671 0.092 1.00 87.06 99 GLY A CA 1
ATOM 767 C C . GLY A 1 99 ? -12.529 -11.555 0.764 1.00 87.06 99 GLY A C 1
ATOM 768 O O . GLY A 1 99 ? -12.713 -11.269 1.954 1.00 87.06 99 GLY A O 1
ATOM 769 N N . THR A 1 100 ? -11.659 -10.908 -0.011 1.00 90.44 100 THR A N 1
ATOM 770 C CA . THR A 1 100 ? -10.836 -9.779 0.436 1.00 90.44 100 THR A CA 1
ATOM 771 C C . THR A 1 100 ? -11.527 -8.456 0.110 1.00 90.44 100 THR A C 1
ATOM 773 O O . THR A 1 100 ? -11.986 -8.246 -1.009 1.00 90.44 100 THR A O 1
ATOM 776 N N . THR A 1 101 ? -11.643 -7.566 1.096 1.00 89.50 101 THR A N 1
ATOM 777 C CA . THR A 1 101 ? -12.209 -6.217 0.933 1.00 89.50 101 THR A CA 1
ATOM 778 C C . THR A 1 101 ? -11.105 -5.176 1.142 1.00 89.50 101 THR A C 1
ATOM 780 O O . THR A 1 101 ? -10.476 -5.204 2.200 1.00 89.50 101 THR A O 1
ATOM 783 N N . PRO A 1 102 ? -10.855 -4.256 0.192 1.00 89.75 102 PRO A N 1
ATOM 784 C CA . PRO A 1 102 ? -9.775 -3.278 0.313 1.00 89.75 102 PRO A CA 1
ATOM 785 C C . PRO A 1 102 ? -10.019 -2.295 1.465 1.00 89.75 102 PRO A C 1
ATOM 787 O O . PRO A 1 102 ? -11.162 -1.936 1.763 1.00 89.75 102 PRO A O 1
ATOM 790 N N . TRP A 1 103 ? -8.937 -1.824 2.089 1.00 89.88 103 TRP A N 1
ATOM 791 C CA . TRP A 1 103 ? -8.993 -0.936 3.257 1.00 89.88 103 TRP A CA 1
ATOM 792 C C . TRP A 1 103 ? -9.704 0.385 2.987 1.00 89.88 103 TRP A C 1
ATOM 794 O O . TRP A 1 103 ? -10.522 0.802 3.801 1.00 89.88 103 TRP A O 1
ATOM 804 N N . GLN A 1 104 ? -9.459 0.997 1.826 1.00 88.19 104 GLN A N 1
ATOM 805 C CA . GLN A 1 104 ? -10.107 2.248 1.425 1.00 88.19 104 GLN A CA 1
ATOM 806 C C . GLN A 1 104 ? -11.635 2.130 1.442 1.00 88.19 104 GLN A C 1
ATOM 808 O O . GLN A 1 10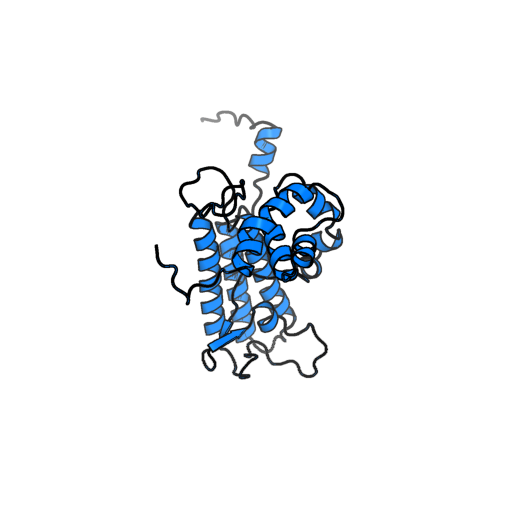4 ? -12.318 3.012 1.941 1.00 88.19 104 GLN A O 1
ATOM 813 N N . ARG A 1 105 ? -12.184 1.005 0.968 1.00 84.06 105 ARG A N 1
ATOM 814 C CA . ARG A 1 105 ? -13.636 0.768 0.976 1.00 84.06 105 ARG A CA 1
ATOM 815 C C . ARG A 1 105 ? -14.168 0.427 2.364 1.00 84.06 105 ARG A C 1
ATOM 817 O O . ARG A 1 105 ? -15.291 0.792 2.682 1.00 84.06 105 ARG A O 1
ATOM 824 N N . LEU A 1 106 ? -13.385 -0.293 3.168 1.00 84.62 106 LEU A N 1
ATOM 825 C CA . LEU A 1 106 ? -13.783 -0.687 4.520 1.00 84.62 106 LEU A CA 1
ATOM 826 C C . LEU A 1 106 ? -13.857 0.510 5.481 1.00 84.62 106 LEU A C 1
ATOM 828 O O . LEU A 1 106 ? -14.686 0.511 6.389 1.00 84.62 106 LEU A O 1
ATOM 832 N N . LEU A 1 107 ? -12.955 1.478 5.295 1.00 83.12 107 LEU A N 1
ATOM 833 C CA . LEU A 1 107 ? -12.749 2.630 6.174 1.00 83.12 107 LEU A CA 1
ATOM 834 C C . LEU A 1 107 ? -13.419 3.907 5.649 1.00 83.12 107 LEU A C 1
ATOM 836 O O . LEU A 1 107 ? -13.844 4.732 6.450 1.00 83.12 107 LEU A O 1
ATOM 840 N N . THR A 1 108 ? -13.568 4.052 4.331 1.00 74.88 108 THR A N 1
ATOM 841 C CA . THR A 1 108 ? -14.219 5.204 3.694 1.00 74.88 108 THR A CA 1
ATOM 842 C C . THR A 1 108 ? -15.397 4.713 2.842 1.00 74.88 108 THR A C 1
ATOM 844 O O . THR A 1 108 ? -15.267 4.543 1.628 1.00 74.88 108 THR A O 1
ATOM 847 N N . PRO A 1 109 ? -16.573 4.449 3.440 1.00 58.12 109 PRO A N 1
ATOM 848 C CA . PRO A 1 109 ? -17.741 3.969 2.698 1.00 58.12 109 PRO A CA 1
ATOM 849 C C . PRO A 1 109 ? -18.399 5.035 1.795 1.00 58.12 109 PRO A C 1
ATOM 851 O O . PRO A 1 109 ? -19.437 4.766 1.197 1.00 58.12 109 PRO A O 1
ATOM 854 N N . SER A 1 110 ? -17.830 6.239 1.663 1.00 51.94 110 SER A N 1
ATOM 855 C CA . SER A 1 110 ? -18.483 7.403 1.053 1.00 51.94 110 SER A CA 1
ATOM 856 C C . SER A 1 110 ? -17.806 7.902 -0.233 1.00 51.94 110 SER A C 1
ATOM 858 O O . SER A 1 110 ? -17.355 9.041 -0.278 1.00 51.94 110 SER A O 1
ATOM 860 N N . THR A 1 111 ? -17.727 7.088 -1.286 1.00 45.75 111 THR A N 1
ATOM 861 C CA . THR A 1 111 ? -17.416 7.580 -2.649 1.00 45.75 111 THR A CA 1
ATOM 862 C C . THR A 1 111 ? -18.003 6.666 -3.727 1.00 45.75 111 THR A C 1
ATOM 864 O O . THR A 1 111 ? -17.300 5.988 -4.472 1.00 45.75 111 THR A O 1
ATOM 867 N N . SER A 1 112 ? -19.326 6.611 -3.801 1.00 42.22 112 SER A N 1
ATOM 868 C CA . SER A 1 112 ? -20.102 6.424 -5.037 1.00 42.22 112 SER A CA 1
ATOM 869 C C . SER A 1 112 ? -21.570 6.454 -4.660 1.00 42.22 112 SER A C 1
ATOM 871 O O . SER A 1 112 ? -21.934 6.001 -3.580 1.00 42.22 112 SER A O 1
ATOM 873 N N . GLU A 1 113 ? -22.373 7.021 -5.543 1.00 45.81 113 GLU A N 1
ATOM 874 C CA . GLU A 1 113 ? -23.815 7.232 -5.461 1.00 45.81 113 GLU A CA 1
ATOM 875 C C . GLU A 1 113 ? -24.611 5.911 -5.356 1.00 45.81 113 GLU A C 1
ATOM 877 O O . GLU A 1 113 ? -25.406 5.577 -6.227 1.00 45.81 113 GLU A O 1
ATOM 882 N N . GLU A 1 114 ? -24.415 5.135 -4.290 1.00 39.97 114 GLU A N 1
ATOM 883 C CA . GLU A 1 114 ? -25.294 4.027 -3.918 1.00 39.97 114 GLU A CA 1
ATOM 884 C C . GLU A 1 114 ? -26.044 4.366 -2.618 1.00 39.97 114 GLU A C 1
ATOM 886 O O . GLU A 1 114 ? -25.440 4.806 -1.633 1.00 39.97 114 GLU A O 1
ATOM 891 N N . PRO A 1 115 ? -27.378 4.188 -2.589 1.00 42.78 115 PRO A N 1
ATOM 892 C CA . PRO A 1 115 ? -28.185 4.512 -1.428 1.00 42.78 115 PRO A CA 1
ATOM 893 C C . PRO A 1 115 ? -27.998 3.440 -0.346 1.00 42.78 115 PRO A C 1
ATOM 895 O O . PRO A 1 115 ? -28.100 2.247 -0.618 1.00 42.78 115 PRO A O 1
ATOM 898 N N . LYS A 1 116 ? -27.842 3.902 0.902 1.00 44.78 116 LYS A N 1
ATOM 899 C CA . LYS A 1 116 ? -27.663 3.155 2.167 1.00 44.78 116 LYS A CA 1
ATOM 900 C C . LYS A 1 116 ? -26.210 2.797 2.490 1.00 44.78 116 LYS A C 1
ATOM 902 O O . LYS A 1 116 ? -25.694 1.744 2.135 1.00 44.78 116 LYS A O 1
ATOM 907 N N . GLN A 1 117 ? -25.607 3.693 3.270 1.00 53.31 117 GLN A N 1
ATOM 908 C CA . GLN A 1 117 ? -24.374 3.504 4.028 1.00 53.31 117 GLN A CA 1
ATOM 909 C C . GLN A 1 117 ? -24.388 2.133 4.723 1.00 53.31 117 GLN A C 1
ATOM 911 O O . GLN A 1 117 ? -25.116 1.922 5.694 1.00 53.31 117 GLN A O 1
ATOM 916 N N . ALA A 1 118 ? -23.604 1.182 4.214 1.00 54.53 118 ALA A N 1
ATOM 917 C CA . ALA A 1 118 ? -23.319 -0.029 4.965 1.00 54.53 118 ALA A CA 1
ATOM 918 C C . ALA A 1 118 ? -22.527 0.374 6.220 1.00 54.53 118 ALA A C 1
ATOM 920 O O . ALA A 1 118 ? -21.642 1.232 6.122 1.00 54.53 118 ALA A O 1
ATOM 921 N N . 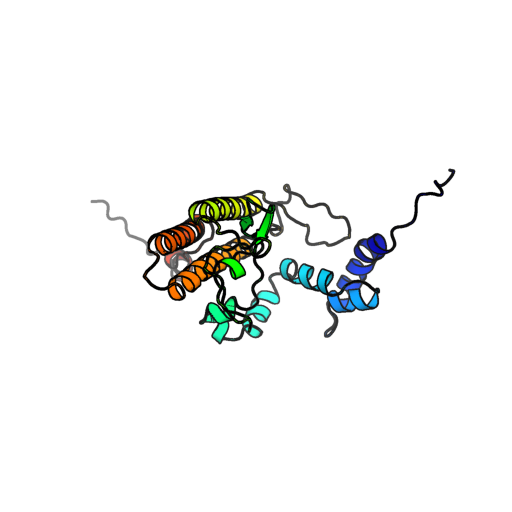PRO A 1 119 ? -22.824 -0.208 7.395 1.00 64.31 119 PRO A N 1
ATOM 922 C CA . PRO A 1 119 ? -22.096 0.138 8.599 1.00 64.31 119 PRO A CA 1
ATOM 923 C C . PRO A 1 119 ? -20.602 -0.164 8.407 1.00 64.31 119 PRO A C 1
ATOM 925 O O . PRO A 1 119 ? -20.243 -1.106 7.679 1.00 64.31 119 PRO A O 1
ATOM 928 N N . PRO A 1 120 ? -19.722 0.634 9.033 1.00 70.44 120 PRO A N 1
ATOM 929 C CA . PRO A 1 120 ? -18.283 0.439 8.937 1.00 70.44 120 PRO A CA 1
ATOM 930 C C . PRO A 1 120 ? -17.924 -0.990 9.370 1.00 70.44 120 PRO A C 1
ATOM 932 O O . PRO A 1 120 ? -18.584 -1.587 10.220 1.00 70.44 120 PRO A O 1
ATOM 935 N N . PHE A 1 121 ? -16.873 -1.557 8.770 1.00 80.06 121 PHE A N 1
ATOM 936 C CA . PHE A 1 121 ? -16.455 -2.948 8.999 1.00 80.06 121 PHE A CA 1
ATOM 937 C C . PHE A 1 121 ? -17.462 -4.016 8.532 1.00 80.06 121 PHE A C 1
ATOM 939 O O . PHE A 1 121 ? -17.653 -5.040 9.188 1.00 80.06 121 PHE A O 1
ATOM 946 N N . THR A 1 122 ? -18.066 -3.845 7.359 1.00 85.62 122 THR A N 1
ATOM 947 C CA . THR A 1 122 ? -18.884 -4.885 6.714 1.00 85.62 122 THR A CA 1
ATOM 948 C C . THR A 1 122 ? -18.190 -5.495 5.501 1.00 85.62 122 THR A C 1
ATOM 950 O O . THR A 1 122 ? -17.514 -4.826 4.723 1.00 85.62 122 THR A O 1
ATOM 953 N N . CYS A 1 123 ? -18.327 -6.813 5.338 1.00 84.69 123 CYS A N 1
ATOM 954 C CA . CYS A 1 123 ? -17.797 -7.503 4.166 1.00 84.69 123 CYS A CA 1
ATOM 955 C C . CYS A 1 123 ? -18.691 -7.273 2.940 1.00 84.69 123 CYS A C 1
ATOM 957 O O . CYS A 1 123 ? -19.881 -7.563 2.995 1.00 84.69 123 CYS A O 1
ATOM 959 N N . LYS A 1 124 ? -18.115 -6.889 1.794 1.00 77.56 124 LYS A N 1
ATOM 960 C CA . LYS A 1 124 ? -18.870 -6.698 0.540 1.00 77.56 124 LYS A CA 1
ATOM 961 C C . LYS A 1 124 ? -19.568 -7.971 0.045 1.00 77.56 124 LYS A C 1
ATOM 963 O O . LYS A 1 124 ? -20.689 -7.915 -0.440 1.00 77.56 124 LYS A O 1
ATOM 968 N N . HIS A 1 125 ? -18.899 -9.119 0.140 1.00 81.69 125 HIS A N 1
ATOM 969 C CA . HIS A 1 125 ? -19.371 -10.353 -0.495 1.00 81.69 125 HIS A CA 1
ATOM 970 C C . HIS A 1 125 ? -20.501 -11.034 0.294 1.00 81.69 125 HIS A C 1
ATOM 972 O O . HIS A 1 125 ? -21.388 -11.638 -0.300 1.00 81.69 125 HIS A O 1
ATOM 978 N N . CYS A 1 126 ? -20.466 -10.989 1.627 1.00 83.81 126 CYS A N 1
ATOM 979 C CA . CYS A 1 126 ? -21.433 -11.710 2.467 1.00 83.81 126 CYS A CA 1
ATOM 980 C C . CYS A 1 126 ? -22.147 -10.829 3.498 1.00 83.81 126 CYS A C 1
ATOM 982 O O . CYS A 1 126 ? -22.864 -11.360 4.341 1.00 83.81 126 CYS A O 1
ATOM 984 N N . GLN A 1 127 ? -21.902 -9.513 3.485 1.00 83.38 127 GLN A N 1
ATOM 985 C CA . GLN A 1 127 ? -22.466 -8.518 4.412 1.00 83.38 127 GLN A CA 1
ATOM 986 C C . GLN A 1 127 ? -22.233 -8.817 5.904 1.00 83.38 127 GLN A C 1
ATOM 988 O O . GLN A 1 127 ? -22.803 -8.177 6.782 1.00 83.38 127 GLN A O 1
ATOM 993 N N . ALA A 1 128 ? -21.351 -9.766 6.223 1.00 85.50 128 ALA A N 1
ATOM 994 C CA . ALA A 1 128 ? -21.016 -10.091 7.596 1.00 85.50 128 ALA A CA 1
ATOM 995 C C . ALA A 1 128 ? -20.220 -8.954 8.246 1.00 85.50 128 ALA A C 1
ATOM 997 O O . ALA A 1 128 ? -19.272 -8.435 7.647 1.00 85.50 128 ALA A O 1
ATOM 998 N N . GLN A 1 129 ? -20.562 -8.630 9.493 1.00 85.81 129 GLN A N 1
ATOM 999 C CA . GLN A 1 129 ? -19.773 -7.720 10.316 1.00 85.81 129 GLN A CA 1
ATOM 1000 C C . GLN A 1 129 ? -18.395 -8.321 10.610 1.00 85.81 129 GLN A C 1
ATOM 1002 O O . GLN A 1 129 ? -18.253 -9.474 11.033 1.00 85.81 129 GLN A O 1
ATOM 1007 N N . ILE A 1 130 ? -17.370 -7.515 10.379 1.00 87.62 130 ILE A N 1
ATOM 1008 C CA . ILE A 1 130 ? -15.979 -7.810 10.672 1.00 87.62 130 ILE A CA 1
ATOM 1009 C C . ILE A 1 130 ? -15.674 -7.191 12.032 1.00 87.62 130 ILE A C 1
ATOM 1011 O O . ILE A 1 130 ? -15.786 -5.987 12.225 1.00 87.62 130 ILE A O 1
ATOM 1015 N N . GLN A 1 131 ? -15.245 -8.009 12.989 1.00 88.25 131 GLN A N 1
ATOM 1016 C CA . GLN A 1 131 ? -14.848 -7.480 14.291 1.00 88.25 131 GLN A CA 1
ATOM 1017 C C . GLN A 1 131 ? -13.634 -6.539 14.144 1.00 88.25 131 GLN A C 1
ATOM 1019 O O . GLN A 1 131 ? -12.629 -6.954 13.547 1.00 88.25 131 GLN A O 1
ATOM 1024 N N . PRO A 1 132 ? -13.646 -5.336 14.750 1.00 86.94 132 PRO A N 1
ATOM 1025 C CA . PRO A 1 132 ? -12.548 -4.373 14.628 1.00 86.94 132 PRO A CA 1
ATOM 1026 C C . PRO A 1 132 ? -11.191 -4.932 15.079 1.00 86.94 132 PRO A C 1
ATOM 1028 O O . PRO A 1 132 ? -10.156 -4.637 14.485 1.00 86.94 132 PRO A O 1
ATOM 1031 N N . GLY A 1 133 ? -11.177 -5.822 16.080 1.00 88.94 133 GLY A N 1
ATOM 1032 C CA . GLY A 1 133 ? -9.955 -6.503 16.521 1.00 88.94 133 GLY A CA 1
ATOM 1033 C C . GLY A 1 133 ? -9.357 -7.440 15.464 1.00 88.94 133 GLY A C 1
ATOM 1034 O O . GLY A 1 133 ? -8.136 -7.524 15.333 1.00 88.94 133 GLY A O 1
ATOM 1035 N N . VAL A 1 134 ? -10.199 -8.114 14.672 1.00 90.19 134 VAL A N 1
ATOM 1036 C CA . VAL A 1 134 ? -9.748 -8.966 13.560 1.00 90.19 134 VAL A CA 1
ATOM 1037 C C . VAL A 1 134 ? -9.158 -8.108 12.450 1.00 90.19 134 VAL A C 1
ATOM 1039 O O . VAL A 1 134 ? -8.085 -8.439 11.949 1.00 90.19 134 VAL A O 1
ATOM 1042 N N . ALA A 1 135 ? -9.824 -7.008 12.102 1.00 91.12 135 ALA A N 1
ATOM 1043 C CA . ALA A 1 135 ? -9.316 -6.062 11.120 1.00 91.12 135 ALA A CA 1
ATOM 1044 C C . ALA A 1 135 ? -7.968 -5.478 11.571 1.00 91.12 135 ALA A C 1
ATOM 1046 O O . ALA A 1 135 ? -6.981 -5.643 10.863 1.00 91.12 135 ALA A O 1
ATOM 1047 N N . ARG A 1 136 ? -7.855 -4.945 12.794 1.00 91.62 136 ARG A N 1
ATOM 1048 C CA . ARG A 1 136 ? -6.579 -4.432 13.329 1.00 91.62 136 ARG A CA 1
ATOM 1049 C C . ARG A 1 136 ? -5.447 -5.464 13.272 1.00 91.62 136 ARG A C 1
ATOM 1051 O O . ARG A 1 136 ? -4.320 -5.135 12.925 1.00 91.62 136 ARG A O 1
ATOM 1058 N N . ASN A 1 137 ? -5.718 -6.727 13.594 1.00 93.56 137 ASN A N 1
ATOM 1059 C CA . ASN A 1 137 ? -4.684 -7.761 13.523 1.00 93.56 137 ASN A CA 1
ATOM 1060 C C . ASN A 1 137 ? -4.229 -8.033 12.078 1.00 93.56 137 ASN A C 1
ATOM 1062 O O . ASN A 1 137 ? -3.049 -8.300 11.857 1.00 93.56 137 ASN A O 1
ATOM 1066 N N . GLN A 1 138 ? -5.141 -7.977 11.100 1.00 93.88 138 GLN A N 1
ATOM 1067 C CA . GLN A 1 138 ? -4.787 -8.090 9.681 1.00 93.88 138 GLN A CA 1
ATOM 1068 C C . GLN A 1 138 ? -4.015 -6.857 9.199 1.00 93.88 138 GLN A C 1
ATOM 1070 O O . GLN A 1 138 ? -2.989 -7.019 8.547 1.00 93.88 138 GLN A O 1
ATOM 1075 N N . TRP A 1 139 ? -4.441 -5.661 9.606 1.00 94.19 139 TRP A N 1
ATOM 1076 C CA . TRP A 1 139 ? -3.751 -4.393 9.363 1.00 94.19 139 TRP A CA 1
ATOM 1077 C C . TRP A 1 139 ? -2.296 -4.446 9.825 1.00 94.19 139 TRP A C 1
ATOM 1079 O O . TRP A 1 139 ? -1.375 -4.312 9.026 1.00 94.19 139 TRP A O 1
ATOM 1089 N N . HIS A 1 140 ? -2.078 -4.764 11.102 1.00 94.38 140 HIS A N 1
ATOM 1090 C CA . HIS A 1 140 ? -0.741 -4.843 11.688 1.00 94.38 140 HIS A CA 1
ATOM 1091 C C . HIS A 1 140 ? 0.156 -5.876 10.997 1.00 94.38 140 HIS A C 1
ATOM 1093 O O . HIS A 1 140 ? 1.353 -5.655 10.821 1.00 94.38 140 HIS A O 1
ATOM 1099 N N . ARG A 1 141 ? -0.413 -7.016 10.582 1.00 95.38 141 ARG A N 1
ATOM 1100 C CA . ARG A 1 141 ? 0.322 -8.037 9.820 1.00 95.38 141 ARG A CA 1
ATOM 1101 C C . ARG A 1 141 ? 0.732 -7.532 8.441 1.00 95.38 141 ARG A C 1
ATOM 1103 O O . ARG A 1 141 ? 1.866 -7.778 8.048 1.00 95.38 141 ARG A O 1
ATOM 1110 N N . GLN A 1 142 ? -0.154 -6.829 7.742 1.00 95.31 142 GLN A N 1
ATOM 1111 C CA . GLN A 1 142 ? 0.141 -6.288 6.416 1.00 95.31 142 GLN A CA 1
ATOM 1112 C C . GLN A 1 142 ? 1.174 -5.159 6.480 1.00 95.31 142 GLN A C 1
ATOM 1114 O O . GLN A 1 142 ? 2.117 -5.181 5.699 1.00 95.31 142 GLN A O 1
ATOM 1119 N N . LEU A 1 143 ? 1.096 -4.260 7.469 1.00 93.69 143 LEU A N 1
ATOM 1120 C CA . LEU A 1 143 ? 2.130 -3.236 7.678 1.00 93.69 143 LEU A CA 1
ATOM 1121 C C . LEU A 1 143 ? 3.507 -3.855 7.955 1.00 93.69 143 LEU A C 1
ATOM 1123 O O . LEU A 1 143 ? 4.507 -3.458 7.363 1.00 93.69 143 LEU A O 1
ATOM 1127 N N . ARG A 1 144 ? 3.566 -4.886 8.809 1.00 93.88 144 ARG A N 1
ATOM 1128 C CA . ARG A 1 144 ? 4.807 -5.640 9.048 1.00 93.88 144 ARG A CA 1
ATOM 1129 C C . ARG A 1 144 ? 5.330 -6.314 7.785 1.00 93.88 144 ARG A C 1
ATOM 1131 O O . ARG A 1 144 ? 6.538 -6.365 7.589 1.00 93.88 144 ARG A O 1
ATOM 1138 N N . GLN A 1 145 ? 4.438 -6.856 6.960 1.00 94.56 145 GLN A N 1
ATOM 1139 C CA . GLN A 1 145 ? 4.809 -7.501 5.706 1.00 94.56 145 GLN A CA 1
ATOM 1140 C C . GLN A 1 145 ? 5.370 -6.492 4.701 1.00 94.56 145 GLN A C 1
ATOM 1142 O O . GLN A 1 145 ? 6.387 -6.793 4.089 1.00 94.56 145 GLN A O 1
ATOM 1147 N N . LEU A 1 146 ? 4.777 -5.301 4.593 1.00 92.50 146 LEU A N 1
ATOM 1148 C CA . LEU A 1 146 ? 5.275 -4.218 3.743 1.00 92.50 146 LEU A CA 1
ATOM 1149 C C . LEU A 1 146 ? 6.701 -3.807 4.139 1.00 92.50 146 LEU A C 1
ATOM 1151 O O . LEU A 1 146 ? 7.605 -3.799 3.307 1.00 92.50 146 LEU A O 1
ATOM 1155 N N . VAL A 1 147 ? 6.927 -3.542 5.431 1.00 90.88 147 VAL A N 1
ATOM 1156 C CA . VAL A 1 147 ? 8.266 -3.195 5.938 1.00 90.88 147 VAL A CA 1
ATOM 1157 C C . VAL A 1 147 ? 9.242 -4.350 5.718 1.00 90.88 147 VAL A C 1
ATOM 1159 O O . VAL A 1 147 ? 10.368 -4.136 5.280 1.00 90.88 147 VAL A O 1
ATOM 1162 N N . LYS A 1 148 ? 8.811 -5.595 5.951 1.00 92.38 148 LYS A N 1
ATOM 1163 C CA . LYS A 1 148 ? 9.637 -6.776 5.688 1.00 92.38 148 LYS A CA 1
ATOM 1164 C C . LYS A 1 148 ? 10.033 -6.876 4.213 1.00 92.38 148 LYS A C 1
ATOM 1166 O O . LYS A 1 148 ? 11.198 -7.133 3.948 1.00 92.38 148 LYS A O 1
ATOM 1171 N N . GLN A 1 149 ? 9.109 -6.668 3.275 1.00 90.88 149 GLN A N 1
ATOM 1172 C CA . GLN A 1 149 ? 9.389 -6.715 1.834 1.00 90.88 149 GLN A CA 1
ATOM 1173 C C . GLN A 1 149 ? 10.438 -5.679 1.425 1.00 90.88 149 GLN A C 1
ATOM 1175 O O . GLN A 1 149 ? 11.323 -5.990 0.632 1.00 90.88 149 GLN A O 1
ATOM 1180 N N . HIS A 1 150 ? 10.391 -4.486 2.019 1.00 88.69 150 HIS A N 1
ATOM 1181 C CA . HIS A 1 150 ? 11.446 -3.493 1.848 1.00 88.69 150 HIS A CA 1
ATOM 1182 C C . HIS A 1 150 ? 12.788 -3.979 2.425 1.00 88.69 150 HIS A C 1
ATOM 1184 O O . HIS A 1 150 ? 13.805 -3.954 1.735 1.00 88.69 150 HIS A O 1
ATOM 1190 N N . CYS A 1 151 ? 12.796 -4.509 3.653 1.00 88.00 151 CYS A N 1
ATOM 1191 C CA . CYS A 1 151 ? 14.005 -5.039 4.295 1.00 88.00 151 CYS A CA 1
ATOM 1192 C C . CYS A 1 151 ? 14.566 -6.315 3.639 1.00 88.00 151 CYS A C 1
ATOM 1194 O O . CYS A 1 151 ? 15.705 -6.692 3.910 1.00 88.00 151 CYS A O 1
ATOM 1196 N N . GLU A 1 152 ? 13.794 -7.013 2.801 1.00 89.19 152 GLU A N 1
ATOM 1197 C CA . GLU A 1 152 ? 14.286 -8.170 2.048 1.00 89.19 152 GLU A CA 1
ATOM 1198 C C . GLU A 1 152 ? 15.326 -7.772 0.990 1.00 89.19 152 GLU A C 1
ATOM 1200 O O . GLU A 1 152 ? 16.146 -8.624 0.627 1.00 89.19 152 GLU A O 1
ATOM 1205 N N . GLY A 1 153 ? 15.328 -6.501 0.557 1.00 86.00 153 GLY A N 1
ATOM 1206 C CA . GLY A 1 153 ? 16.340 -5.932 -0.335 1.00 86.00 153 GLY A CA 1
ATOM 1207 C C . GLY A 1 153 ? 16.307 -6.528 -1.739 1.00 86.00 153 GLY A C 1
ATOM 1208 O O . GLY A 1 153 ? 17.350 -6.756 -2.345 1.00 86.00 153 GLY A O 1
ATOM 1209 N N . TRP A 1 154 ? 15.118 -6.885 -2.231 1.00 87.62 154 TRP A N 1
ATOM 1210 C CA . TRP A 1 154 ? 14.970 -7.312 -3.617 1.00 87.62 154 TRP A CA 1
ATOM 1211 C C . TRP A 1 154 ? 15.205 -6.119 -4.532 1.00 87.62 154 TRP A C 1
ATOM 1213 O O . TRP A 1 154 ? 14.513 -5.117 -4.398 1.00 87.62 154 TRP A O 1
ATOM 1223 N N . VAL A 1 155 ? 16.118 -6.265 -5.483 1.00 85.06 155 VAL A N 1
ATOM 1224 C CA . VAL A 1 155 ? 16.472 -5.265 -6.491 1.00 85.06 155 VAL A CA 1
ATOM 1225 C C . VAL A 1 155 ? 16.213 -5.853 -7.876 1.00 85.06 155 VAL A C 1
ATOM 1227 O O . VAL A 1 155 ? 16.468 -7.039 -8.126 1.00 85.06 155 VAL A O 1
ATOM 1230 N N . GLN A 1 156 ? 15.696 -5.021 -8.777 1.00 76.75 156 GLN A N 1
ATOM 1231 C CA . GLN A 1 156 ? 15.587 -5.320 -10.200 1.00 76.75 156 GLN A CA 1
ATOM 1232 C C . GLN A 1 156 ? 16.651 -4.484 -10.922 1.00 76.75 156 GLN A C 1
ATOM 1234 O O . GLN A 1 156 ? 16.690 -3.271 -10.718 1.00 76.75 156 GLN A O 1
ATOM 1239 N N . PRO A 1 157 ? 17.554 -5.094 -11.710 1.00 69.38 157 PRO A N 1
ATOM 1240 C CA . PRO A 1 157 ? 18.535 -4.336 -12.482 1.00 69.38 157 PRO A CA 1
ATOM 1241 C C . PRO A 1 157 ? 17.850 -3.326 -13.415 1.00 69.38 157 PRO A C 1
ATOM 1243 O O . PRO A 1 157 ? 16.849 -3.661 -14.044 1.00 69.38 157 PRO A O 1
ATOM 1246 N N . ALA A 1 158 ? 18.412 -2.117 -13.529 1.00 62.22 158 ALA A N 1
ATOM 1247 C CA . ALA A 1 158 ? 17.874 -1.045 -14.378 1.00 62.22 158 ALA A CA 1
ATOM 1248 C C . ALA A 1 158 ? 17.842 -1.417 -15.873 1.00 62.22 158 ALA A C 1
ATOM 1250 O O . ALA A 1 158 ? 16.989 -0.943 -16.622 1.00 62.22 158 ALA A O 1
ATOM 1251 N N . ASP A 1 159 ? 18.738 -2.307 -16.305 1.00 60.69 159 ASP A N 1
ATOM 1252 C CA . ASP A 1 159 ? 18.736 -2.843 -17.660 1.00 60.69 159 ASP A CA 1
ATOM 1253 C C . ASP A 1 159 ? 17.624 -3.892 -17.795 1.00 60.69 159 ASP A C 1
ATOM 1255 O O . ASP A 1 159 ? 17.808 -5.085 -17.527 1.00 60.69 159 ASP A O 1
ATOM 1259 N N . GLN A 1 160 ? 16.449 -3.423 -18.224 1.00 59.50 160 GLN A N 1
ATOM 1260 C CA . GLN A 1 160 ? 15.255 -4.214 -18.543 1.00 59.50 160 GLN A CA 1
ATOM 1261 C C . GLN A 1 160 ? 15.436 -5.075 -19.807 1.00 59.50 160 GLN A C 1
ATOM 1263 O O . GLN A 1 160 ? 14.599 -5.090 -20.714 1.00 59.50 160 GLN A O 1
ATOM 1268 N N . VAL A 1 161 ? 16.544 -5.807 -19.912 1.00 52.97 161 VAL A N 1
ATOM 1269 C CA . VAL A 1 161 ? 16.627 -6.890 -20.886 1.00 52.97 161 VAL A CA 1
ATOM 1270 C C . VAL A 1 161 ? 15.758 -8.016 -20.348 1.00 52.97 161 VAL A C 1
ATOM 1272 O O . VAL A 1 161 ? 16.080 -8.636 -19.339 1.00 52.97 161 VAL A O 1
ATOM 1275 N N . ALA A 1 162 ? 14.624 -8.232 -21.008 1.00 46.66 162 ALA A N 1
ATOM 1276 C CA . ALA A 1 162 ? 13.668 -9.291 -20.729 1.00 46.66 162 ALA A CA 1
ATOM 1277 C C . ALA A 1 162 ? 14.322 -10.572 -20.182 1.00 46.66 162 ALA A C 1
ATOM 1279 O O . ALA A 1 162 ? 15.023 -11.278 -20.907 1.00 46.66 162 ALA A O 1
ATOM 1280 N N . GLY A 1 163 ? 14.074 -10.869 -18.902 1.00 52.38 163 GLY A N 1
ATOM 1281 C CA . GLY A 1 163 ? 14.618 -12.048 -18.223 1.00 52.38 163 GLY A CA 1
ATOM 1282 C C . GLY A 1 163 ? 15.683 -11.772 -17.159 1.00 52.38 163 GLY A C 1
ATOM 1283 O O . GLY A 1 163 ? 16.164 -12.734 -16.565 1.00 52.38 163 GLY A O 1
ATOM 1284 N N . THR A 1 164 ? 16.042 -10.516 -16.861 1.00 57.78 164 THR A N 1
ATOM 1285 C CA . THR A 1 164 ? 16.871 -10.206 -15.685 1.00 57.78 164 THR A CA 1
ATOM 1286 C C . THR A 1 164 ? 16.128 -10.567 -14.397 1.00 57.78 164 THR A C 1
ATOM 1288 O O . THR A 1 164 ? 15.146 -9.941 -13.999 1.00 57.78 164 THR A O 1
ATOM 1291 N N . GLU A 1 165 ? 16.589 -11.638 -13.755 1.00 67.81 165 GLU A N 1
ATOM 1292 C CA . GLU A 1 165 ? 16.029 -12.163 -12.516 1.00 67.81 165 GLU A CA 1
ATOM 1293 C C . GLU A 1 165 ? 16.168 -11.147 -11.372 1.00 67.81 165 GLU A C 1
ATOM 1295 O O . GLU A 1 165 ? 17.192 -10.476 -11.215 1.00 67.81 165 GLU A O 1
ATOM 1300 N N . LYS A 1 166 ? 15.131 -11.057 -10.532 1.00 81.62 166 LYS A N 1
ATOM 1301 C CA . LYS A 1 166 ? 15.170 -10.277 -9.289 1.00 81.62 166 LYS A CA 1
ATOM 1302 C C . LYS A 1 166 ? 16.280 -10.830 -8.405 1.00 81.62 166 LYS A C 1
ATOM 1304 O O . LYS A 1 166 ? 16.349 -12.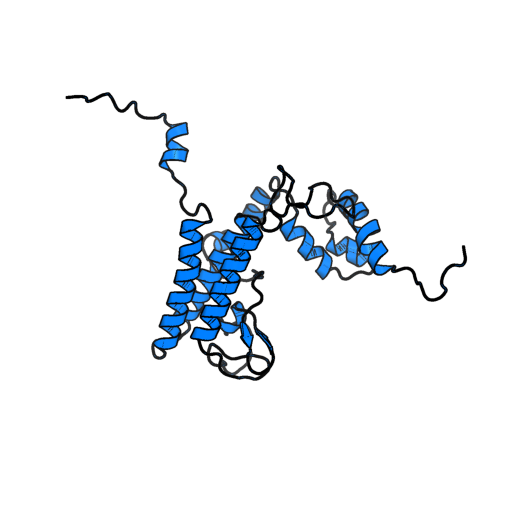037 -8.179 1.00 81.62 166 LYS A O 1
ATOM 1309 N N . THR A 1 167 ? 17.119 -9.959 -7.859 1.00 82.88 167 THR A N 1
ATOM 1310 C CA . THR A 1 167 ? 18.247 -10.376 -7.021 1.00 82.88 167 THR A CA 1
ATOM 1311 C C . THR A 1 167 ? 18.254 -9.649 -5.688 1.00 82.88 167 THR A C 1
ATOM 1313 O O . THR A 1 167 ? 17.793 -8.522 -5.575 1.00 82.88 167 THR A O 1
ATOM 1316 N N . ARG A 1 168 ? 18.797 -10.306 -4.661 1.00 85.12 168 ARG A N 1
ATOM 1317 C CA . ARG A 1 168 ? 19.048 -9.723 -3.328 1.00 85.12 168 ARG A CA 1
ATOM 1318 C C . ARG A 1 168 ? 20.525 -9.406 -3.092 1.00 85.12 168 ARG A C 1
ATOM 1320 O O . ARG A 1 168 ? 20.920 -9.072 -1.983 1.00 85.12 168 ARG A O 1
ATOM 1327 N N . ARG A 1 169 ? 21.366 -9.641 -4.104 1.00 80.62 169 ARG A N 1
ATOM 1328 C CA . ARG A 1 169 ? 22.831 -9.514 -4.020 1.00 80.62 169 ARG A CA 1
ATOM 1329 C C . ARG A 1 169 ? 23.359 -8.266 -4.724 1.00 80.62 169 ARG A C 1
ATOM 1331 O O . ARG A 1 169 ? 24.570 -8.081 -4.781 1.00 80.62 169 ARG A O 1
ATOM 1338 N N . ALA A 1 170 ? 22.480 -7.456 -5.312 1.00 75.06 170 ALA A N 1
ATOM 1339 C CA . ALA A 1 170 ? 22.889 -6.210 -5.936 1.00 75.06 170 ALA A CA 1
ATOM 1340 C C . ALA A 1 170 ? 23.196 -5.171 -4.852 1.00 75.06 170 ALA A C 1
ATOM 1342 O O . ALA A 1 170 ? 22.395 -4.948 -3.953 1.00 75.06 170 ALA A O 1
ATOM 1343 N N . ASN A 1 171 ? 24.356 -4.526 -4.972 1.00 67.81 171 ASN A N 1
ATOM 1344 C CA . ASN A 1 171 ? 24.766 -3.421 -4.098 1.00 67.81 171 ASN A CA 1
ATOM 1345 C C . ASN A 1 171 ? 24.396 -2.046 -4.687 1.00 67.81 171 ASN A C 1
ATOM 1347 O O . ASN A 1 171 ? 24.783 -1.018 -4.138 1.00 67.81 171 ASN A O 1
ATOM 1351 N N . LYS A 1 172 ? 23.742 -2.027 -5.853 1.00 68.56 172 LYS A N 1
ATOM 1352 C CA . LYS A 1 172 ? 23.353 -0.830 -6.603 1.00 68.56 172 LYS A CA 1
ATOM 1353 C C . LYS A 1 172 ? 21.961 -1.039 -7.192 1.00 68.56 172 LYS A C 1
ATOM 1355 O O . LYS A 1 172 ? 21.668 -2.147 -7.643 1.00 68.56 172 LYS A O 1
ATOM 1360 N N . GLY A 1 173 ? 21.181 0.033 -7.244 1.00 67.81 173 GLY A N 1
ATOM 1361 C CA . GLY A 1 173 ? 19.788 0.027 -7.687 1.00 67.81 173 GLY A CA 1
ATOM 1362 C C . GLY A 1 173 ? 18.817 0.077 -6.512 1.00 67.81 173 GLY A C 1
ATOM 1363 O O . GLY A 1 173 ? 19.184 -0.243 -5.380 1.00 67.81 173 GLY A O 1
ATOM 1364 N N . ASP A 1 174 ? 17.590 0.492 -6.802 1.00 71.44 174 ASP A N 1
ATOM 1365 C CA . ASP A 1 174 ? 16.550 0.641 -5.795 1.00 71.44 174 ASP A CA 1
ATOM 1366 C C . ASP A 1 174 ? 15.873 -0.686 -5.474 1.00 71.44 174 ASP A C 1
ATOM 1368 O O . ASP A 1 174 ? 15.750 -1.598 -6.301 1.00 71.44 174 ASP A O 1
ATOM 1372 N N . ASN A 1 175 ? 15.406 -0.789 -4.233 1.00 83.25 175 ASN A N 1
ATOM 1373 C CA . ASN A 1 175 ? 14.573 -1.908 -3.830 1.00 83.25 175 ASN A CA 1
ATOM 1374 C C . ASN A 1 175 ? 13.263 -1.885 -4.633 1.00 83.25 175 ASN A C 1
ATOM 1376 O O . ASN A 1 175 ? 12.646 -0.831 -4.772 1.00 83.25 175 ASN A O 1
ATOM 1380 N N . LEU A 1 176 ? 12.770 -3.059 -5.052 1.00 82.75 176 LEU A N 1
ATOM 1381 C CA . LEU A 1 176 ? 11.456 -3.222 -5.697 1.00 82.75 176 LEU A CA 1
ATOM 1382 C C . LEU A 1 176 ? 10.345 -2.538 -4.897 1.00 82.75 176 LEU A C 1
ATOM 1384 O O . LEU A 1 176 ? 9.441 -1.922 -5.453 1.00 82.75 176 LEU A O 1
ATOM 1388 N N . VAL A 1 177 ? 10.418 -2.678 -3.574 1.00 87.25 177 VAL A N 1
ATOM 1389 C CA . VAL A 1 177 ? 9.646 -1.865 -2.643 1.00 87.25 177 VAL A CA 1
ATOM 1390 C C . VAL A 1 177 ? 10.598 -0.809 -2.106 1.00 87.25 177 VAL A C 1
ATOM 1392 O O . VAL A 1 177 ? 11.373 -1.085 -1.190 1.00 87.25 177 VAL A O 1
ATOM 1395 N N . SER A 1 178 ? 10.573 0.385 -2.694 1.00 86.31 178 SER A N 1
ATOM 1396 C CA . SER A 1 178 ? 11.429 1.500 -2.280 1.00 86.31 178 SER A CA 1
ATOM 1397 C C . SER A 1 178 ? 11.004 2.067 -0.920 1.00 86.31 178 SER A C 1
ATOM 1399 O O . SER A 1 178 ? 9.858 1.901 -0.490 1.00 86.31 178 SER A O 1
ATOM 1401 N N . GLU A 1 179 ? 11.909 2.772 -0.231 1.00 85.69 179 GLU A N 1
ATOM 1402 C CA . GLU A 1 179 ? 11.576 3.447 1.036 1.00 85.69 179 GLU A CA 1
ATOM 1403 C C . GLU A 1 179 ? 10.435 4.458 0.835 1.00 85.69 179 GLU A C 1
ATOM 1405 O O . GLU A 1 179 ? 9.514 4.545 1.651 1.00 85.69 179 GLU A O 1
ATOM 1410 N N . GLN A 1 180 ? 10.445 5.174 -0.295 1.00 85.00 180 GLN A N 1
ATOM 1411 C CA . GLN A 1 180 ? 9.381 6.110 -0.650 1.00 85.00 180 GLN A CA 1
ATOM 1412 C C . GLN A 1 180 ? 8.026 5.414 -0.794 1.00 85.00 180 GLN A C 1
ATOM 1414 O O . GLN A 1 180 ? 7.019 5.952 -0.334 1.00 85.00 180 GLN A O 1
ATOM 1419 N N . THR A 1 181 ? 7.996 4.213 -1.378 1.00 87.88 181 THR A N 1
ATOM 1420 C CA . THR A 1 181 ? 6.772 3.408 -1.493 1.00 87.88 181 THR A CA 1
ATOM 1421 C C . THR A 1 181 ? 6.228 3.063 -0.109 1.00 87.88 181 THR A C 1
ATOM 1423 O O . THR A 1 181 ? 5.061 3.326 0.177 1.00 87.88 181 THR A O 1
ATOM 1426 N N . VAL A 1 182 ? 7.085 2.573 0.796 1.00 90.25 182 VAL A N 1
ATOM 1427 C CA . VAL A 1 182 ? 6.694 2.281 2.188 1.00 90.25 182 VAL A CA 1
ATOM 1428 C C . VAL A 1 182 ? 6.156 3.534 2.881 1.00 90.25 182 VAL A C 1
ATOM 1430 O O . VAL A 1 182 ? 5.117 3.485 3.539 1.00 90.25 182 VAL A O 1
ATOM 1433 N N . LYS A 1 183 ? 6.824 4.677 2.705 1.00 89.19 183 LYS A N 1
ATOM 1434 C CA . LYS A 1 183 ? 6.413 5.957 3.291 1.00 89.19 183 LYS A CA 1
ATOM 1435 C C . LYS A 1 183 ? 5.049 6.417 2.768 1.00 89.19 183 LYS A C 1
ATOM 1437 O O . LYS A 1 183 ? 4.201 6.791 3.579 1.00 89.19 183 LYS A O 1
ATOM 1442 N N . LYS A 1 184 ? 4.823 6.378 1.449 1.00 88.50 184 LYS A N 1
ATOM 1443 C CA . LYS A 1 184 ? 3.543 6.746 0.813 1.00 88.50 184 LYS A CA 1
ATOM 1444 C C . LYS A 1 184 ? 2.407 5.850 1.326 1.00 88.50 184 LYS A C 1
ATOM 1446 O O . LYS A 1 184 ? 1.376 6.366 1.751 1.00 88.50 184 LYS A O 1
ATOM 1451 N N . GLU A 1 185 ? 2.631 4.538 1.399 1.00 91.75 185 GLU A N 1
ATOM 1452 C CA . GLU A 1 185 ? 1.660 3.573 1.935 1.00 91.75 185 GLU A CA 1
ATOM 1453 C C . GLU A 1 185 ? 1.321 3.823 3.409 1.00 91.75 185 GLU A C 1
ATOM 1455 O O . GLU A 1 185 ? 0.150 3.850 3.780 1.00 91.75 185 GLU A O 1
ATOM 1460 N N . LEU A 1 186 ? 2.322 4.057 4.265 1.00 92.19 186 LEU A N 1
ATOM 1461 C CA . LEU A 1 186 ? 2.086 4.335 5.684 1.00 92.19 186 LEU A CA 1
ATOM 1462 C C . LEU A 1 186 ? 1.336 5.657 5.904 1.00 92.19 186 LEU A C 1
ATOM 1464 O O . LEU A 1 186 ? 0.452 5.730 6.762 1.00 92.19 186 LEU A O 1
ATOM 1468 N N . GLN A 1 187 ? 1.643 6.693 5.118 1.00 90.56 187 GLN A N 1
ATOM 1469 C CA . GLN A 1 187 ? 0.922 7.967 5.173 1.00 90.56 187 GLN A CA 1
ATOM 1470 C C . GLN A 1 187 ? -0.526 7.824 4.694 1.00 90.56 187 GLN A C 1
ATOM 1472 O O . GLN A 1 187 ? -1.438 8.355 5.333 1.00 90.56 187 GLN A O 1
ATOM 1477 N N . PHE A 1 188 ? -0.747 7.087 3.603 1.00 91.81 188 PHE A N 1
ATOM 1478 C CA . PHE A 1 188 ? -2.084 6.770 3.113 1.00 91.81 188 PHE A CA 1
ATOM 1479 C C . PHE A 1 188 ? -2.886 5.984 4.155 1.00 91.81 188 PHE A C 1
ATOM 1481 O O . PHE A 1 188 ? -4.027 6.326 4.465 1.00 91.81 188 PHE A O 1
ATOM 1488 N N . ALA A 1 189 ? -2.264 4.979 4.766 1.00 92.19 189 ALA A N 1
ATOM 1489 C CA . ALA A 1 189 ? -2.845 4.155 5.813 1.00 92.19 189 ALA A CA 1
ATOM 1490 C C . ALA A 1 189 ? -3.290 4.982 7.039 1.00 92.19 189 ALA A C 1
ATOM 1492 O O . ALA A 1 189 ? -4.403 4.802 7.548 1.00 92.19 189 ALA A O 1
ATOM 1493 N N . ALA A 1 190 ? -2.460 5.930 7.485 1.00 91.75 190 ALA A N 1
ATOM 1494 C CA . ALA A 1 190 ? -2.810 6.864 8.555 1.00 91.75 190 ALA A CA 1
ATOM 1495 C C . ALA A 1 190 ? -3.974 7.793 8.155 1.00 91.75 190 ALA A C 1
ATOM 1497 O O . ALA A 1 190 ? -4.907 7.979 8.940 1.00 91.75 190 ALA A O 1
ATOM 1498 N N . HIS A 1 191 ? -3.962 8.314 6.922 1.00 90.94 191 HIS A N 1
ATOM 1499 C CA . HIS A 1 191 ? -5.035 9.150 6.374 1.00 90.94 191 HIS A CA 1
ATOM 1500 C C . HIS A 1 191 ? -6.378 8.404 6.278 1.00 90.94 191 HIS A C 1
ATOM 1502 O O . HIS A 1 191 ? -7.421 8.966 6.615 1.00 90.94 191 HIS A O 1
ATOM 1508 N N . LEU A 1 192 ? -6.381 7.127 5.882 1.00 90.50 192 LEU A N 1
ATOM 1509 C CA . LEU A 1 192 ? -7.597 6.305 5.863 1.00 90.50 192 LEU A CA 1
ATOM 1510 C C . LEU A 1 192 ? -8.212 6.149 7.259 1.00 90.50 192 LEU A C 1
ATOM 1512 O O . LEU A 1 192 ? -9.424 6.254 7.419 1.00 90.50 192 LEU A O 1
ATOM 1516 N N . CYS A 1 193 ? -7.387 5.921 8.282 1.00 90.56 193 CYS A N 1
ATOM 1517 C CA . CYS A 1 193 ? -7.879 5.799 9.655 1.00 90.56 193 CYS A CA 1
ATOM 1518 C C . CYS A 1 193 ? -8.412 7.138 10.191 1.00 90.56 193 CYS A C 1
ATOM 1520 O O . CYS A 1 193 ? -9.418 7.165 10.895 1.00 90.56 193 CYS A O 1
ATOM 1522 N N . GLU A 1 194 ? -7.750 8.245 9.850 1.00 89.62 194 GLU A N 1
ATOM 1523 C CA . GLU A 1 194 ? -8.156 9.599 10.235 1.00 89.62 194 GLU A CA 1
ATOM 1524 C C . GLU A 1 194 ? -9.474 10.010 9.566 1.00 89.62 194 GLU A C 1
ATOM 1526 O O . GLU A 1 194 ? -10.412 10.411 10.254 1.00 89.62 194 GLU A O 1
ATOM 1531 N N . SER A 1 195 ? -9.602 9.814 8.253 1.00 87.62 195 SER A N 1
ATOM 1532 C CA . SER A 1 195 ? -10.851 10.076 7.526 1.00 87.62 195 SER A CA 1
ATOM 1533 C C . SER A 1 195 ? -12.013 9.220 8.043 1.00 87.62 195 SER A C 1
ATOM 1535 O O . SER A 1 195 ? -13.091 9.752 8.296 1.00 87.62 195 SER A O 1
ATOM 1537 N N . ALA A 1 196 ? -11.785 7.931 8.314 1.00 87.00 196 ALA A N 1
ATOM 1538 C CA . ALA A 1 196 ? -12.785 7.059 8.930 1.00 87.00 196 ALA A CA 1
ATOM 1539 C C . ALA A 1 196 ? -13.209 7.533 10.330 1.00 87.00 196 ALA A C 1
ATOM 1541 O O . ALA A 1 196 ? -14.387 7.466 10.681 1.00 87.00 196 ALA A O 1
ATOM 1542 N N . SER A 1 197 ? -12.264 8.034 11.134 1.00 85.69 197 SER A N 1
ATOM 1543 C CA . SER A 1 197 ? -12.558 8.550 12.478 1.00 85.69 197 SER A CA 1
ATOM 1544 C C . SER A 1 197 ? -13.414 9.819 12.452 1.00 85.69 197 SER A C 1
ATOM 1546 O O . SER A 1 197 ? -14.260 9.987 13.324 1.00 85.69 197 SER A O 1
ATOM 1548 N N . LEU A 1 198 ? -13.250 10.668 11.429 1.00 83.31 198 LEU A N 1
ATOM 1549 C CA . LEU A 1 198 ? -14.041 11.890 11.239 1.00 83.31 198 LEU A CA 1
ATOM 1550 C C . LEU A 1 198 ? -15.457 11.598 10.724 1.00 83.31 198 LEU A C 1
ATOM 1552 O O . LEU A 1 198 ? -16.388 12.332 11.037 1.00 83.31 198 LEU A O 1
ATOM 1556 N N . GLN A 1 199 ? -15.620 10.539 9.928 1.00 77.62 199 GLN A N 1
ATOM 1557 C CA . GLN A 1 199 ? -16.915 10.140 9.364 1.00 77.62 199 GLN A CA 1
ATOM 1558 C C . GLN A 1 199 ? -17.786 9.342 10.338 1.00 77.62 199 GLN A C 1
ATOM 1560 O O . GLN A 1 199 ? -19.004 9.283 10.175 1.00 77.62 199 GLN A O 1
ATOM 1565 N N . THR A 1 200 ? -17.180 8.687 11.325 1.00 71.50 200 THR A N 1
ATOM 1566 C CA . THR A 1 200 ? -17.907 7.853 12.284 1.00 71.50 200 THR A CA 1
ATOM 1567 C C . THR A 1 200 ? -18.458 8.714 13.417 1.00 71.50 200 THR A C 1
ATOM 1569 O O . THR A 1 200 ? -17.713 9.414 14.101 1.00 71.50 200 THR A O 1
ATOM 1572 N N . ALA A 1 201 ? -19.780 8.668 13.621 1.00 61.62 201 ALA A N 1
ATOM 1573 C CA . ALA A 1 201 ? -20.431 9.339 14.743 1.00 61.62 201 ALA A CA 1
ATOM 1574 C C . ALA A 1 201 ? -19.819 8.870 16.076 1.00 61.62 201 ALA A C 1
ATOM 1576 O O . ALA A 1 201 ? -19.405 7.717 16.212 1.00 61.62 201 ALA A O 1
ATOM 1577 N N . ALA A 1 202 ? -19.770 9.760 17.070 1.00 60.22 202 ALA A N 1
ATOM 1578 C CA . ALA A 1 202 ? -19.104 9.536 18.360 1.00 60.22 202 ALA A CA 1
ATOM 1579 C C . ALA A 1 202 ? -19.676 8.367 19.199 1.00 60.22 202 ALA A C 1
ATOM 1581 O O . ALA A 1 202 ? -19.148 8.060 20.266 1.00 60.22 202 ALA A O 1
ATOM 1582 N N . GLU A 1 203 ? -20.747 7.724 18.734 1.00 61.59 203 GLU A N 1
ATOM 1583 C CA . GLU A 1 203 ? -21.530 6.732 19.473 1.00 61.59 203 GLU A CA 1
ATOM 1584 C C . GLU A 1 203 ? -20.831 5.360 19.568 1.00 61.59 203 GLU A C 1
ATOM 1586 O O . GLU A 1 203 ? -20.965 4.671 20.579 1.00 61.59 203 GLU A O 1
ATOM 1591 N N . ASP A 1 204 ? -19.980 4.992 18.600 1.00 73.81 204 ASP A N 1
ATOM 1592 C CA . ASP A 1 204 ? -19.263 3.707 18.600 1.00 73.81 204 ASP A CA 1
ATOM 1593 C C . ASP A 1 204 ? -17.843 3.817 19.190 1.00 73.81 204 ASP A C 1
ATOM 1595 O O . ASP A 1 204 ? -16.822 3.770 18.492 1.00 73.81 204 ASP A O 1
ATOM 1599 N N . ALA A 1 205 ? -17.743 3.900 20.519 1.00 80.44 205 ALA A N 1
ATOM 1600 C CA . ALA A 1 205 ? -16.460 4.030 21.228 1.00 80.44 205 ALA A CA 1
ATOM 1601 C C . ALA A 1 205 ? -15.447 2.904 20.907 1.00 80.44 205 ALA A C 1
ATOM 1603 O O . ALA A 1 205 ? -14.233 3.132 20.831 1.00 80.44 205 ALA A O 1
ATOM 1604 N N . ALA A 1 206 ? -15.927 1.675 20.689 1.00 80.62 206 ALA A N 1
ATOM 1605 C CA . ALA A 1 206 ? -15.081 0.529 20.348 1.00 80.62 206 ALA A CA 1
ATOM 1606 C C . ALA A 1 206 ? -14.465 0.651 18.943 1.00 80.62 206 ALA A C 1
ATOM 1608 O O . ALA A 1 206 ? -13.307 0.277 18.734 1.00 80.62 206 ALA A O 1
ATOM 1609 N N . LEU A 1 207 ? -15.230 1.203 17.998 1.00 82.19 207 LEU A N 1
ATOM 1610 C CA . LEU A 1 207 ? -14.809 1.462 16.626 1.00 82.19 207 LEU A CA 1
ATOM 1611 C C . LEU A 1 207 ? -13.749 2.563 16.585 1.00 82.19 207 LEU A C 1
ATOM 1613 O O . LEU A 1 207 ? -12.665 2.352 16.042 1.00 82.19 207 LEU A O 1
ATOM 1617 N N . GLN A 1 208 ? -14.016 3.684 17.256 1.00 85.50 208 GLN A N 1
ATOM 1618 C CA . GLN A 1 208 ? -13.075 4.799 17.385 1.00 85.50 208 GLN A CA 1
ATOM 1619 C C . GLN A 1 208 ? -11.759 4.361 18.039 1.00 85.50 208 GLN A C 1
ATOM 1621 O O . GLN A 1 208 ? -10.670 4.667 17.553 1.00 85.50 208 GLN A O 1
ATOM 1626 N N . THR A 1 209 ? -11.835 3.538 19.089 1.00 88.44 209 THR A N 1
ATOM 1627 C CA . THR A 1 209 ? -10.642 2.962 19.728 1.00 88.44 209 THR A CA 1
ATOM 1628 C C . THR A 1 209 ? -9.844 2.078 18.764 1.00 88.44 209 THR A C 1
ATOM 1630 O O . THR A 1 209 ? -8.610 2.072 18.799 1.00 88.44 209 THR A O 1
ATOM 1633 N N . ALA A 1 210 ? -10.515 1.306 17.906 1.00 87.69 210 ALA A N 1
ATOM 1634 C CA . ALA A 1 210 ? -9.846 0.470 16.915 1.00 87.69 210 ALA A CA 1
ATOM 1635 C C . ALA A 1 210 ? -9.160 1.312 15.828 1.00 87.69 210 ALA A C 1
ATOM 1637 O O . ALA A 1 210 ? -7.988 1.062 15.544 1.00 87.69 210 ALA A O 1
ATOM 1638 N N . LEU A 1 211 ? -9.839 2.333 15.295 1.00 90.12 211 LEU A N 1
ATOM 1639 C CA . LEU A 1 211 ? -9.292 3.266 14.304 1.00 90.12 211 LEU A CA 1
ATOM 1640 C C . LEU A 1 211 ? -8.088 4.038 14.855 1.00 90.12 211 LEU A C 1
ATOM 1642 O O . LEU A 1 211 ? -7.039 4.084 14.213 1.00 90.12 211 LEU A O 1
ATOM 1646 N N . ALA A 1 212 ? -8.184 4.551 16.085 1.00 91.69 212 ALA A N 1
ATOM 1647 C CA . ALA A 1 212 ? -7.080 5.235 16.755 1.00 91.69 212 ALA A CA 1
ATOM 1648 C C . ALA A 1 212 ? -5.857 4.321 16.935 1.00 91.69 212 ALA A C 1
ATOM 1650 O O . ALA A 1 212 ? -4.717 4.750 16.756 1.00 91.69 212 ALA A O 1
ATOM 1651 N N . ARG A 1 213 ? -6.075 3.038 17.255 1.00 93.00 213 ARG A N 1
ATOM 1652 C CA . ARG A 1 213 ? -4.990 2.050 17.359 1.00 93.00 213 ARG A CA 1
ATOM 1653 C C . ARG A 1 213 ? -4.380 1.718 15.997 1.00 93.00 213 ARG A C 1
ATOM 1655 O O . ARG A 1 213 ? -3.163 1.674 15.903 1.00 93.00 213 ARG A O 1
ATOM 1662 N N . MET A 1 214 ? -5.194 1.537 14.957 1.00 93.44 214 MET A N 1
ATOM 1663 C CA . MET A 1 214 ? -4.705 1.292 13.592 1.00 93.44 214 MET A CA 1
ATOM 1664 C C . MET A 1 214 ? -3.880 2.473 13.060 1.00 93.44 214 MET A C 1
ATOM 1666 O O . MET A 1 214 ? -2.808 2.253 12.493 1.00 93.44 214 MET A O 1
ATOM 1670 N N . LYS A 1 215 ? -4.324 3.713 13.317 1.00 93.94 215 LYS A N 1
ATOM 1671 C CA . LYS A 1 215 ? -3.557 4.935 13.030 1.00 93.94 215 LYS A CA 1
ATOM 1672 C C . LYS A 1 215 ? -2.231 4.943 13.791 1.00 93.94 215 LYS A C 1
ATOM 1674 O O . LYS A 1 215 ? -1.181 5.131 13.188 1.00 93.94 215 LYS A O 1
ATOM 1679 N N . LYS A 1 216 ? -2.266 4.654 15.097 1.00 94.06 216 LYS A N 1
ATOM 1680 C CA . LYS A 1 216 ? -1.062 4.575 15.939 1.00 94.06 216 LYS A CA 1
ATOM 1681 C C . LYS A 1 216 ? -0.057 3.539 15.429 1.00 94.06 216 LYS A C 1
ATOM 1683 O O . LYS A 1 216 ? 1.140 3.802 15.497 1.00 94.06 216 LYS A O 1
ATOM 1688 N N . ASP A 1 217 ? -0.518 2.392 14.929 1.00 93.00 217 ASP A N 1
ATOM 1689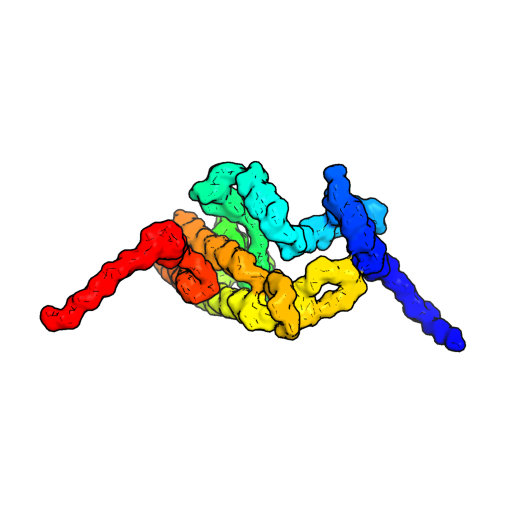 C CA . ASP A 1 217 ? 0.358 1.373 14.342 1.00 93.00 217 ASP A CA 1
ATOM 1690 C C . ASP A 1 217 ? 1.087 1.926 13.102 1.00 93.00 217 ASP A C 1
ATOM 1692 O O . ASP A 1 217 ? 2.303 1.770 12.995 1.00 93.00 217 ASP A O 1
ATOM 1696 N N . ALA A 1 218 ? 0.383 2.631 12.207 1.00 92.44 218 ALA A N 1
ATOM 1697 C CA . ALA A 1 218 ? 0.990 3.272 11.035 1.00 92.44 218 ALA A CA 1
ATOM 1698 C C . ALA A 1 218 ? 1.976 4.391 11.426 1.00 92.44 218 ALA A C 1
ATOM 1700 O O . ALA A 1 218 ? 3.112 4.410 10.950 1.00 92.44 218 ALA A O 1
ATOM 1701 N N . ASP A 1 219 ? 1.588 5.269 12.357 1.00 91.25 219 ASP A N 1
ATOM 1702 C CA . ASP A 1 219 ? 2.437 6.357 12.860 1.00 91.25 219 ASP A CA 1
ATOM 1703 C C . ASP A 1 219 ? 3.707 5.837 13.551 1.00 91.25 219 ASP A C 1
ATOM 1705 O O . ASP A 1 219 ? 4.781 6.428 13.420 1.00 91.25 219 ASP A O 1
ATOM 1709 N N . ALA A 1 220 ? 3.610 4.726 14.286 1.00 91.19 220 ALA A N 1
ATOM 1710 C CA . ALA A 1 220 ? 4.760 4.104 14.932 1.00 91.19 220 ALA A CA 1
ATOM 1711 C C . ALA A 1 220 ? 5.790 3.617 13.902 1.00 91.19 220 ALA A C 1
ATOM 1713 O O . ALA A 1 220 ? 6.984 3.871 14.071 1.00 91.19 220 ALA A O 1
ATOM 1714 N N . TRP A 1 221 ? 5.340 2.980 12.816 1.00 89.69 221 TRP A N 1
ATOM 1715 C CA . TRP A 1 221 ? 6.228 2.564 11.727 1.00 89.69 221 TRP A CA 1
ATOM 1716 C C . TRP A 1 221 ? 6.849 3.757 10.994 1.00 89.69 221 TRP A C 1
ATOM 1718 O O . TRP A 1 221 ? 8.046 3.723 10.718 1.00 89.69 221 TRP A O 1
ATOM 1728 N N . MET A 1 222 ? 6.095 4.840 10.765 1.00 87.50 222 MET A N 1
ATOM 1729 C CA . MET A 1 222 ? 6.642 6.059 10.148 1.00 87.50 222 MET A CA 1
ATOM 1730 C C . MET A 1 222 ? 7.763 6.692 10.980 1.00 87.50 222 MET A C 1
ATOM 1732 O O . MET A 1 222 ? 8.757 7.147 10.419 1.00 87.50 222 MET A O 1
ATOM 1736 N N . LYS A 1 223 ? 7.629 6.704 12.313 1.00 83.62 223 LYS A N 1
ATOM 1737 C CA . LYS A 1 223 ? 8.646 7.270 13.215 1.00 83.62 223 LYS A CA 1
ATOM 1738 C C . LYS A 1 223 ? 9.943 6.465 13.242 1.00 83.62 223 LYS A C 1
ATOM 1740 O O . LYS A 1 223 ? 11.003 7.057 13.395 1.00 83.62 223 LYS A O 1
ATOM 1745 N N . ILE A 1 224 ? 9.851 5.139 13.144 1.00 77.25 224 ILE A N 1
ATOM 1746 C CA . ILE A 1 224 ? 11.004 4.239 13.291 1.00 77.25 224 ILE A CA 1
ATOM 1747 C C . ILE A 1 224 ? 11.722 4.021 11.954 1.00 77.25 224 ILE A C 1
ATOM 1749 O O . ILE A 1 224 ? 12.943 3.922 11.938 1.00 77.25 224 ILE A O 1
ATOM 1753 N N . GLY A 1 225 ? 10.976 3.893 10.852 1.00 64.88 225 GLY A N 1
ATOM 1754 C CA . GLY A 1 225 ? 11.496 3.262 9.636 1.00 64.88 225 GLY A CA 1
ATOM 1755 C C . GLY A 1 225 ? 11.792 4.174 8.447 1.00 64.88 225 GLY A C 1
ATOM 1756 O O . GLY A 1 225 ? 12.546 3.754 7.581 1.00 64.88 225 GLY A O 1
ATOM 1757 N N . CYS A 1 226 ? 11.209 5.373 8.362 1.00 61.81 226 CYS A N 1
ATOM 1758 C CA . CYS A 1 226 ? 11.145 6.103 7.085 1.00 61.81 226 CYS A CA 1
ATOM 1759 C C . CYS A 1 226 ? 11.551 7.574 7.213 1.00 61.81 226 CYS A C 1
ATOM 1761 O O . CYS A 1 226 ? 10.707 8.424 6.918 1.00 61.81 226 CYS A O 1
ATOM 1763 N N . GLN A 1 227 ? 12.756 7.865 7.736 1.00 63.09 227 GLN A N 1
ATOM 1764 C CA . GLN A 1 227 ? 13.352 9.214 7.897 1.00 63.09 227 GLN A CA 1
ATOM 1765 C C . GLN A 1 227 ? 12.309 10.349 7.937 1.00 63.09 227 GLN A C 1
ATOM 1767 O O . GLN A 1 227 ? 12.311 11.285 7.135 1.00 63.09 227 GLN A O 1
ATOM 1772 N N . HIS A 1 228 ? 11.307 10.211 8.814 1.00 61.34 228 HIS A N 1
ATOM 1773 C CA . HIS A 1 228 ? 10.155 11.113 8.795 1.00 61.34 228 HIS A CA 1
ATOM 1774 C C . HIS A 1 228 ? 10.563 12.492 9.314 1.00 61.34 228 HIS A C 1
ATOM 1776 O O . HIS A 1 228 ? 9.976 13.508 8.952 1.00 61.34 228 HIS A O 1
ATOM 1782 N N . PHE A 1 229 ? 11.604 12.498 10.140 1.00 62.53 229 PHE A N 1
ATOM 1783 C CA . PHE A 1 229 ? 12.254 13.676 10.659 1.00 62.53 229 PHE A CA 1
ATOM 1784 C C . PHE A 1 229 ? 13.423 14.037 9.757 1.00 62.53 229 PHE A C 1
ATOM 1786 O O . PHE A 1 229 ? 14.356 13.255 9.584 1.00 62.53 229 PHE A O 1
ATOM 1793 N N . ILE A 1 230 ? 13.357 15.243 9.209 1.00 71.19 230 ILE A N 1
ATOM 1794 C CA . ILE A 1 230 ? 14.509 15.896 8.609 1.00 71.19 230 ILE A CA 1
ATOM 1795 C C . ILE A 1 230 ? 15.259 16.545 9.768 1.00 71.19 230 ILE A C 1
ATOM 1797 O O . ILE A 1 230 ? 14.740 17.463 10.407 1.00 71.19 230 ILE A O 1
ATOM 1801 N N . ASP A 1 231 ? 16.456 16.049 10.070 1.00 72.81 231 ASP A N 1
ATOM 1802 C CA . ASP A 1 231 ? 17.338 16.714 11.022 1.00 72.81 231 ASP A CA 1
ATOM 1803 C C . ASP A 1 231 ? 17.911 17.970 10.355 1.00 72.81 231 ASP A C 1
ATOM 1805 O O . ASP A 1 231 ? 18.937 17.945 9.672 1.00 72.81 231 ASP A O 1
ATOM 1809 N N . CYS A 1 232 ? 17.205 19.088 10.533 1.00 75.62 232 CYS A N 1
ATOM 1810 C CA . CYS A 1 232 ? 17.646 20.393 10.058 1.00 75.62 232 CYS A CA 1
ATOM 1811 C C . CYS A 1 232 ? 19.027 20.761 10.626 1.00 75.62 232 CYS A C 1
ATOM 1813 O O . CYS A 1 232 ? 19.787 21.441 9.949 1.00 75.62 232 CYS A O 1
ATOM 1815 N N . GLY A 1 233 ? 19.390 20.292 11.825 1.00 79.00 233 GLY A N 1
ATOM 1816 C CA . GLY A 1 233 ? 20.713 20.512 12.408 1.00 79.00 233 GLY A CA 1
ATOM 1817 C C . GLY A 1 233 ? 21.818 19.800 11.630 1.00 79.00 233 GLY A C 1
ATOM 1818 O O . GLY A 1 233 ? 22.868 20.391 11.403 1.00 79.00 233 GLY A O 1
ATOM 1819 N N . GLN A 1 234 ? 21.576 18.581 11.142 1.00 76.75 234 GLN A N 1
ATOM 1820 C CA . GLN A 1 234 ? 22.505 17.907 10.225 1.00 76.75 234 GLN A CA 1
ATOM 1821 C C . GLN A 1 234 ? 22.526 18.551 8.838 1.00 76.75 234 GLN A C 1
ATOM 1823 O O . GLN A 1 234 ? 23.609 18.804 8.312 1.00 76.75 234 GLN A O 1
ATOM 1828 N N . MET A 1 235 ? 21.358 18.863 8.259 1.00 75.94 235 MET A N 1
ATOM 1829 C CA . MET A 1 235 ? 21.300 19.505 6.937 1.00 75.94 235 MET A CA 1
ATOM 1830 C C . MET A 1 235 ? 22.026 20.851 6.927 1.00 75.94 235 MET A C 1
ATOM 1832 O O . MET A 1 235 ? 22.825 21.128 6.037 1.00 75.94 235 MET A O 1
ATOM 1836 N N . PHE A 1 236 ? 21.745 21.695 7.918 1.00 79.44 236 PHE A N 1
ATOM 1837 C CA . PHE A 1 236 ? 22.267 23.054 7.977 1.00 79.44 236 PHE A CA 1
ATOM 1838 C C . PHE A 1 236 ? 23.604 23.140 8.716 1.00 79.44 236 PHE A C 1
ATOM 1840 O O . PHE A 1 236 ? 24.375 24.050 8.439 1.00 79.44 236 PHE A O 1
ATOM 1847 N N . GLY A 1 237 ? 23.944 22.190 9.588 1.00 73.06 237 GLY A N 1
ATOM 1848 C CA . GLY A 1 237 ? 25.244 22.136 10.265 1.00 73.06 237 GLY A CA 1
ATOM 1849 C C . GLY A 1 237 ? 26.413 21.905 9.304 1.00 73.06 237 GLY A C 1
ATOM 1850 O O . GLY A 1 237 ? 27.495 22.448 9.516 1.00 73.06 237 GLY A O 1
ATOM 1851 N N . ALA A 1 238 ? 26.184 21.179 8.204 1.00 64.31 238 ALA A N 1
ATOM 1852 C CA . ALA A 1 238 ? 27.153 21.047 7.114 1.00 64.31 238 ALA A CA 1
ATOM 1853 C C . ALA A 1 238 ? 27.266 22.319 6.247 1.00 64.31 238 ALA A C 1
ATOM 1855 O O . ALA A 1 238 ? 28.315 22.564 5.656 1.00 64.31 238 ALA A O 1
ATOM 1856 N N . ILE A 1 239 ? 26.206 23.135 6.184 1.00 67.31 239 ILE A N 1
ATOM 1857 C CA . ILE A 1 239 ? 26.135 24.358 5.364 1.00 67.31 239 ILE A CA 1
ATOM 1858 C C . ILE A 1 239 ? 26.692 25.577 6.117 1.00 67.31 239 ILE A C 1
ATOM 1860 O O . ILE A 1 239 ? 27.393 26.393 5.527 1.00 67.31 239 ILE A O 1
ATOM 1864 N N . PHE A 1 240 ? 26.408 25.702 7.416 1.00 67.50 240 PHE A N 1
ATOM 1865 C CA . PHE A 1 240 ? 26.793 26.858 8.238 1.00 67.50 240 PHE A CA 1
ATOM 1866 C C . PHE A 1 240 ? 27.995 26.601 9.158 1.00 67.50 240 PHE A C 1
ATOM 1868 O O . PHE A 1 240 ? 28.386 27.492 9.910 1.00 67.50 240 PHE A O 1
ATOM 1875 N N . GLY A 1 241 ? 28.616 25.422 9.059 1.00 55.50 241 GLY A N 1
ATOM 1876 C CA . GLY A 1 241 ? 29.760 25.023 9.869 1.00 55.50 241 GLY A CA 1
ATOM 1877 C C . GLY A 1 241 ? 29.353 24.634 11.290 1.00 55.50 241 GLY A C 1
ATOM 1878 O O . GLY A 1 241 ? 28.572 25.311 11.957 1.00 55.50 241 GLY A O 1
ATOM 1879 N N . THR A 1 242 ? 29.913 23.532 11.782 1.00 52.94 242 THR A N 1
ATOM 1880 C CA . THR A 1 242 ? 29.897 23.199 13.210 1.00 52.94 242 THR A CA 1
ATOM 1881 C C . THR A 1 242 ? 30.358 24.415 14.015 1.00 52.94 242 THR A C 1
ATOM 1883 O O . THR A 1 242 ? 31.484 24.871 13.782 1.00 52.94 242 THR A O 1
ATOM 1886 N N . PRO A 1 243 ? 29.571 24.938 14.976 1.00 48.62 243 PRO A N 1
ATOM 1887 C CA . PRO A 1 243 ? 30.145 25.844 15.948 1.00 48.62 243 PRO A CA 1
ATOM 1888 C C . PRO A 1 243 ? 31.234 25.046 16.661 1.00 48.62 243 PRO A C 1
ATOM 1890 O O . PRO A 1 243 ? 30.974 23.966 17.196 1.00 48.62 243 PRO A O 1
ATOM 1893 N N . LEU A 1 244 ? 32.467 25.549 16.616 1.00 48.75 244 LEU A N 1
ATOM 1894 C CA . LEU A 1 244 ? 33.526 25.139 17.525 1.00 48.75 244 LEU A CA 1
ATOM 1895 C C . LEU A 1 244 ? 32.999 25.401 18.941 1.00 48.75 244 LEU A C 1
ATOM 1897 O O . LEU A 1 244 ? 33.141 26.499 19.473 1.00 48.75 244 LEU A O 1
ATOM 1901 N N . LEU A 1 245 ? 32.316 24.413 19.522 1.00 44.62 245 LEU A N 1
ATOM 1902 C CA . LEU A 1 245 ? 32.010 24.376 20.940 1.00 44.62 245 LEU A CA 1
ATOM 1903 C C . LEU A 1 245 ? 33.362 24.288 21.629 1.00 44.62 245 LEU A C 1
ATOM 1905 O O . LEU A 1 245 ? 33.991 23.231 21.686 1.00 44.62 245 LEU A O 1
ATOM 1909 N N . GLY A 1 246 ? 33.832 25.463 22.041 1.00 39.75 246 GLY A N 1
ATOM 1910 C CA . GLY A 1 246 ? 35.038 25.632 22.814 1.00 39.75 246 GLY A CA 1
ATOM 1911 C C . GLY A 1 246 ? 35.041 24.645 23.969 1.00 39.75 246 GLY A C 1
ATOM 1912 O O . GLY A 1 246 ? 34.048 24.458 24.672 1.00 39.75 246 GLY A O 1
ATOM 1913 N N . THR A 1 247 ? 36.191 24.013 24.138 1.00 43.41 247 THR A N 1
ATOM 1914 C CA . THR A 1 247 ? 36.616 23.395 25.383 1.00 43.41 247 THR A CA 1
ATOM 1915 C C . THR A 1 247 ? 36.297 24.322 26.555 1.00 43.41 247 THR A C 1
ATOM 1917 O O . THR A 1 247 ? 37.005 25.298 26.787 1.00 43.41 247 THR A O 1
ATOM 1920 N N . LEU A 1 248 ? 35.250 23.998 27.308 1.00 38.91 248 LEU A N 1
ATOM 1921 C CA . LEU A 1 248 ? 35.146 24.350 28.718 1.00 38.91 248 LEU A CA 1
ATOM 1922 C C . LEU A 1 248 ? 35.320 23.055 29.509 1.00 38.91 248 LEU A C 1
ATOM 1924 O O . LEU A 1 248 ? 34.365 22.385 29.895 1.00 38.91 248 LEU A O 1
ATOM 1928 N N . GLN A 1 249 ? 36.589 22.676 29.667 1.00 38.00 249 GLN A N 1
ATOM 1929 C CA . GLN A 1 249 ? 37.041 21.938 30.836 1.00 38.00 249 GLN A CA 1
ATOM 1930 C C . GLN A 1 249 ? 37.334 22.965 31.935 1.00 38.00 249 GLN A C 1
ATOM 1932 O O . GLN A 1 249 ? 38.167 23.840 31.714 1.00 38.00 249 GLN A O 1
ATOM 1937 N N . GLN A 1 250 ? 36.696 22.739 33.090 1.00 35.62 250 GLN A N 1
ATOM 1938 C CA . GLN A 1 250 ? 36.920 23.332 34.421 1.00 35.62 250 GLN A CA 1
ATOM 1939 C C . GLN A 1 250 ? 36.417 24.759 34.653 1.00 35.62 250 GLN A C 1
ATOM 1941 O O . GLN A 1 250 ? 36.883 25.702 33.984 1.00 35.62 250 GLN A O 1
#

Foldseek 3Di:
DDDDPVDDDDPVCCCVQPVLVVVCVVCVVPPPDDSLVSCVVVVHHSVVRNVVCVQQDDPPVCVVVVVVPPPVVLVVDVCSVCVPPDAPQQADQDPPPRDHDHLLCLLPVPPDPDPDDLPRQADPPPRDHDQLVSRLVSLLVSLVVLLVLQVLQFFFDSPSNRPRDTDNPDPDHARSSHLVNSLVNLVVQLVSLVSSLVPDDPPCPSSNVSSVVSNVSSVVCCVPPRCVDDPVCVVCCVVVDDPPPDDPDD

InterPro domains:
  IPR015088 Zinc finger, DNA-directed DNA polymerase, family B, alpha [PF08996] (81-173)
  IPR038256 DNA polymerase alpha, zinc finger domain superfamily [G3DSA:1.10.3200.20] (73-220)
  IPR042087 DNA polymerase family B, thumb domain [G3DSA:1.10.132.60] (1-59)

Radius of gyration: 23.61 Å; chains: 1; bounding box: 65×62×67 Å

Organism: NCBI:txid1628268

Sequence (250 aa):
MQLDPTLRLDMAWYKKHQVHPIIARILGVVEGTSPGRIAECLGMDAATFAQVVQHEEGEGLDFLSQYMDADPNALFDRSLRYKSFSSILDGVKCKKCGGTTPWQRLLTPSTSEEPKQAPPFTCKHCQAQIQPGVARNQWHRQLRQLVKQHCEGWVQPADQVAGTEKTRRANKGDNLVSEQTVKKELQFAAHLCESASLQTAAEDAALQTALARMKKDADAWMKIGCQHFIDCGQMFGAIFGTPLLGTLQQ

Secondary structure (DSSP, 8-state):
-PPPTT----HHHHIIIIIHHHHHHHHTTSTT--HHHHHHHTTS-HHHHHHHHTTTS-TTTHHHHHHHSS-HHHHH-HHHHTTT---SS--EEPTTT--EE-HHHHH---SS--SS-PPSSB-TTT-PBPPHHHHHHHHHHHHHHHHHHHHTT-B--SS--TT---BS--SSS-BSS-HHHHHHHHHHHHHHHHHHHHHS-TT-HHHHHHHHHHHHHHHHHHHHHS--S--HHHHHHHHH----------